Protein AF-A0A7R9K8R9-F1 (afdb_monomer)

Structure (mmCIF, N/CA/C/O backbone):
data_AF-A0A7R9K8R9-F1
#
_entry.id   AF-A0A7R9K8R9-F1
#
loop_
_atom_site.group_PDB
_atom_site.id
_atom_site.type_symbol
_atom_site.label_atom_id
_atom_site.label_alt_id
_atom_site.label_comp_id
_atom_site.label_asym_id
_atom_site.label_entity_id
_atom_site.label_seq_id
_atom_site.pdbx_PDB_ins_code
_atom_site.Cartn_x
_atom_site.Cartn_y
_atom_site.Cartn_z
_atom_site.occupancy
_atom_site.B_iso_or_equiv
_atom_site.auth_seq_id
_atom_site.auth_comp_id
_atom_site.auth_asym_id
_atom_site.auth_atom_id
_atom_site.pdbx_PDB_model_num
ATOM 1 N N . MET A 1 1 ? -79.906 61.091 -3.234 1.00 35.66 1 MET A N 1
ATOM 2 C CA . MET A 1 1 ? -79.784 60.181 -2.078 1.00 35.66 1 MET A CA 1
ATOM 3 C C . MET A 1 1 ? -78.322 60.244 -1.677 1.00 35.66 1 MET A C 1
ATOM 5 O O . MET A 1 1 ? -77.494 59.820 -2.463 1.00 35.66 1 MET A O 1
ATOM 9 N N . GLU A 1 2 ? -77.967 61.160 -0.776 1.00 33.75 2 GLU A N 1
ATOM 10 C CA . GLU A 1 2 ? -77.851 60.899 0.676 1.00 33.75 2 GLU A CA 1
ATOM 11 C C . GLU A 1 2 ? -76.786 59.821 0.991 1.00 33.75 2 GLU A C 1
ATOM 13 O O . GLU A 1 2 ? -76.813 58.762 0.381 1.00 33.75 2 GLU A O 1
ATOM 18 N N . ARG A 1 3 ? -75.854 60.000 1.936 1.00 34.09 3 ARG A N 1
ATOM 19 C CA . ARG A 1 3 ? -75.744 61.045 2.968 1.00 34.09 3 ARG A CA 1
ATOM 20 C C . ARG A 1 3 ? -74.285 61.248 3.411 1.00 34.09 3 ARG A C 1
ATOM 22 O O . ARG A 1 3 ? -73.463 60.343 3.319 1.00 34.09 3 ARG A O 1
ATOM 29 N N . GLU A 1 4 ? -74.029 62.456 3.896 1.00 33.34 4 GLU A N 1
ATOM 30 C CA . GLU A 1 4 ? -72.910 62.887 4.740 1.00 33.34 4 GLU A CA 1
ATOM 31 C C . GLU A 1 4 ? -72.811 62.094 6.063 1.00 33.34 4 GLU A C 1
ATOM 33 O O . GLU A 1 4 ? -73.828 61.593 6.542 1.00 33.34 4 GLU A O 1
ATOM 38 N N . ASP A 1 5 ? -71.615 61.996 6.662 1.00 38.06 5 ASP A N 1
ATOM 39 C CA . ASP A 1 5 ? -71.145 62.735 7.872 1.00 38.06 5 ASP A CA 1
ATOM 40 C C . ASP A 1 5 ? -69.749 62.130 8.238 1.00 38.06 5 ASP A C 1
ATOM 42 O O . ASP A 1 5 ? -69.625 60.913 8.311 1.00 38.06 5 ASP A O 1
ATOM 46 N N . TYR A 1 6 ? -68.586 62.802 8.262 1.00 31.19 6 TYR A N 1
ATOM 47 C CA . TYR A 1 6 ? -68.104 64.007 8.968 1.00 31.19 6 TYR A CA 1
ATOM 48 C C . TYR A 1 6 ? -67.489 63.723 10.363 1.00 31.19 6 TYR A C 1
ATOM 50 O O . TYR A 1 6 ? -67.730 62.690 10.976 1.00 31.19 6 TYR A O 1
ATOM 58 N N . LYS A 1 7 ? -66.734 64.719 10.863 1.00 33.22 7 LYS A N 1
ATOM 59 C CA . LYS A 1 7 ? -66.171 64.902 12.228 1.00 33.22 7 LYS A CA 1
ATOM 60 C C . LYS A 1 7 ? -64.785 64.313 12.544 1.00 33.22 7 LYS A C 1
ATOM 62 O O . LYS A 1 7 ? -64.608 63.154 12.894 1.00 33.22 7 LYS A O 1
ATOM 67 N N . GLY A 1 8 ? -63.814 65.230 12.575 1.00 27.72 8 GLY A N 1
ATOM 68 C CA . GLY A 1 8 ? -62.754 65.242 13.588 1.00 27.72 8 GLY A CA 1
ATOM 69 C C . GLY A 1 8 ? -63.045 66.289 14.682 1.00 27.72 8 GLY A C 1
ATOM 70 O O . GLY A 1 8 ? -64.191 66.696 14.853 1.00 27.72 8 GLY A O 1
ATOM 71 N N . LYS A 1 9 ? -61.971 66.796 15.313 1.00 29.83 9 LYS A N 1
ATOM 72 C CA . LYS A 1 9 ? -61.904 67.656 16.526 1.00 29.83 9 LYS A CA 1
ATOM 73 C C . LYS A 1 9 ? -62.187 66.895 17.838 1.00 29.83 9 LYS A C 1
ATOM 75 O O . LYS A 1 9 ? -63.148 66.149 17.904 1.00 29.83 9 LYS A O 1
ATOM 80 N N . VAL A 1 10 ? -61.300 66.883 18.845 1.00 30.55 10 VAL A N 1
ATOM 81 C CA . VAL A 1 10 ? -60.535 67.949 19.555 1.00 30.55 10 VAL A CA 1
ATOM 82 C C . VAL A 1 10 ? -61.349 68.569 20.698 1.00 30.55 10 VAL A C 1
ATOM 84 O O . VAL A 1 10 ? -62.529 68.844 20.535 1.00 30.55 10 VAL A O 1
ATOM 87 N N . GLU A 1 11 ? -60.630 68.845 21.795 1.00 32.91 11 GLU A N 1
ATOM 88 C CA . GLU A 1 11 ? -61.024 69.463 23.077 1.00 32.91 11 GLU A CA 1
ATOM 89 C C . GLU A 1 11 ? -61.460 68.497 24.193 1.00 32.91 11 GLU A C 1
ATOM 91 O O . GLU A 1 11 ? -61.976 67.426 23.909 1.00 32.91 11 GLU A O 1
ATOM 96 N N . ARG A 1 12 ? -61.343 68.801 25.497 1.00 28.83 12 ARG A N 1
ATOM 97 C CA . ARG A 1 12 ? -60.452 69.631 26.361 1.00 28.83 12 ARG A CA 1
ATOM 98 C C . ARG A 1 12 ? -61.183 69.711 27.718 1.00 28.83 12 ARG A C 1
ATOM 100 O O . ARG A 1 12 ? -62.312 70.176 27.757 1.00 28.83 12 ARG A O 1
ATOM 107 N N . GLY A 1 13 ? -60.527 69.356 28.820 1.00 32.81 13 GLY A N 1
ATOM 108 C CA . GLY A 1 13 ? -61.019 69.489 30.206 1.00 32.81 13 GLY A CA 1
ATOM 109 C C . GLY A 1 13 ? -59.927 68.931 31.125 1.00 32.81 13 GLY A C 1
ATOM 110 O O . GLY A 1 13 ? -59.525 67.799 30.893 1.00 32.81 13 GLY A O 1
ATOM 111 N N . LYS A 1 14 ? -59.241 69.644 32.032 1.00 29.62 14 LYS A N 1
ATOM 112 C CA . LYS A 1 14 ? -59.534 70.838 32.860 1.00 29.62 14 LYS A CA 1
ATOM 113 C C . LYS A 1 14 ? -60.650 70.611 33.896 1.00 29.62 14 LYS A C 1
ATOM 115 O O . LYS A 1 14 ? -61.747 70.222 33.523 1.00 29.62 14 LYS A O 1
ATOM 120 N N . GLY A 1 15 ? -60.311 70.892 35.159 1.00 30.91 15 GLY A N 1
ATOM 121 C CA . GLY A 1 15 ? -60.994 70.480 36.395 1.00 30.91 15 GLY A CA 1
ATOM 122 C C . GLY A 1 15 ? -59.949 69.792 37.290 1.00 30.91 15 GLY A C 1
ATOM 123 O O . GLY A 1 15 ? -59.607 68.647 37.028 1.00 30.91 15 GLY A O 1
ATOM 124 N N . GLU A 1 16 ? -59.110 70.522 38.031 1.00 33.66 16 GLU A N 1
ATOM 125 C CA . GLU A 1 16 ? -59.390 71.177 39.330 1.00 33.66 16 GLU A CA 1
ATOM 126 C C . GLU A 1 16 ? -59.513 70.177 40.486 1.00 33.66 16 GLU A C 1
ATOM 128 O O . GLU A 1 16 ? -60.408 69.348 40.481 1.00 33.66 16 GLU A O 1
ATOM 133 N N . GLU A 1 17 ? -58.575 70.249 41.438 1.00 39.84 17 GLU A N 1
ATOM 134 C CA . GLU A 1 17 ? -58.773 70.513 42.881 1.00 39.84 17 GLU A CA 1
ATOM 135 C C . GLU A 1 17 ? -57.382 70.372 43.578 1.00 39.84 17 GLU A C 1
ATOM 137 O O . GLU A 1 17 ? -56.590 69.512 43.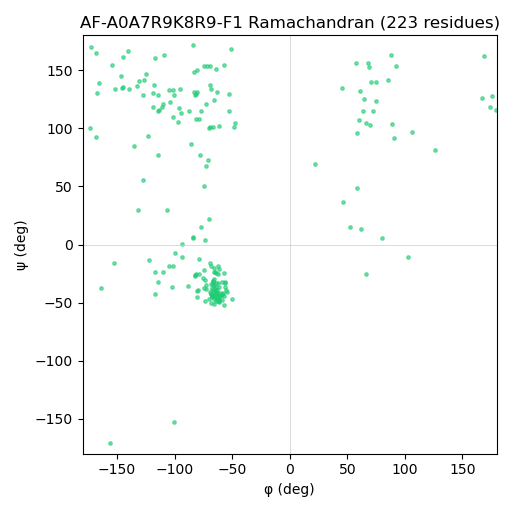205 1.00 39.84 17 GLU A O 1
ATOM 142 N N . THR A 1 18 ? -56.840 71.303 44.384 1.00 33.78 18 THR A N 1
ATOM 143 C CA . THR A 1 18 ? -57.187 71.688 45.778 1.00 33.78 18 THR A CA 1
ATOM 144 C C . THR A 1 18 ? -57.407 70.492 46.723 1.00 33.78 18 THR A C 1
ATOM 146 O O . THR A 1 18 ? -58.114 69.570 46.377 1.00 33.78 18 THR A O 1
ATOM 149 N N . ARG A 1 19 ? -56.891 70.415 47.960 1.00 32.06 19 ARG A N 1
ATOM 150 C CA . ARG A 1 19 ? -56.031 71.278 48.806 1.00 32.06 19 ARG A CA 1
ATOM 151 C C . ARG A 1 19 ? -55.667 70.463 50.072 1.00 32.06 19 ARG A C 1
ATOM 153 O O . ARG A 1 19 ? -56.389 69.526 50.381 1.00 32.06 19 ARG A O 1
ATOM 160 N N . CYS A 1 20 ? -54.729 70.959 50.892 1.00 26.20 20 CYS A N 1
ATOM 161 C CA . CYS A 1 20 ? -54.618 70.671 52.345 1.00 26.20 20 CYS A CA 1
ATOM 162 C C . CYS A 1 20 ? -54.226 69.234 52.786 1.00 26.20 20 CYS A C 1
ATOM 164 O O . CYS A 1 20 ? -54.477 68.273 52.082 1.00 26.20 20 CYS A O 1
ATOM 166 N N . MET A 1 21 ? -53.658 68.988 53.979 1.00 30.69 21 MET A N 1
ATOM 167 C CA . MET A 1 21 ? -52.957 69.824 54.985 1.00 30.69 21 MET A CA 1
ATOM 168 C C . MET A 1 21 ? -52.265 68.888 55.998 1.00 30.69 21 MET A C 1
ATOM 170 O O . MET A 1 21 ? -52.948 68.060 56.590 1.00 30.69 21 MET A O 1
ATOM 174 N N . ALA A 1 22 ? -50.979 69.099 56.288 1.00 37.34 22 ALA A N 1
ATOM 175 C CA . ALA A 1 22 ? -50.310 68.752 57.556 1.00 37.34 22 ALA A CA 1
ATOM 176 C C . ALA A 1 22 ? -48.924 69.439 57.534 1.00 37.34 22 ALA A C 1
ATOM 178 O O . ALA A 1 22 ? -48.055 69.000 56.795 1.00 37.34 22 ALA A O 1
ATOM 179 N N . ARG A 1 23 ? -48.695 70.653 58.056 1.00 33.16 23 ARG A N 1
ATOM 180 C CA . ARG A 1 23 ? -48.958 71.271 59.376 1.00 33.16 23 ARG A CA 1
ATOM 181 C C . ARG A 1 23 ? -47.779 71.096 60.359 1.00 33.16 23 ARG A C 1
ATOM 183 O O . ARG A 1 23 ? -47.810 70.192 61.176 1.00 33.16 23 ARG A O 1
ATOM 190 N N . LEU A 1 24 ? -46.908 72.115 60.326 1.00 33.56 24 LEU A N 1
ATOM 191 C CA . LEU A 1 24 ? -46.201 72.777 61.445 1.00 33.56 24 LEU A CA 1
ATOM 192 C C . LEU A 1 24 ? -45.107 72.035 62.241 1.00 33.56 24 LEU A C 1
ATOM 194 O O . LEU A 1 24 ? -45.175 70.832 62.443 1.00 33.56 24 LEU A O 1
ATOM 198 N N . ALA A 1 25 ? -44.206 72.875 62.784 1.00 33.06 25 ALA A N 1
ATOM 199 C CA . ALA A 1 25 ? -43.150 72.616 63.776 1.00 33.06 25 ALA A CA 1
ATOM 200 C C . ALA A 1 25 ? -41.945 71.771 63.287 1.00 33.06 25 ALA A C 1
ATOM 202 O O . ALA A 1 25 ? -42.119 70.817 62.541 1.00 33.06 25 ALA A O 1
ATOM 203 N N . GLU A 1 26 ? -40.689 72.070 63.645 1.00 36.75 26 GLU A N 1
ATOM 204 C CA . GLU A 1 26 ? -40.115 73.175 64.448 1.00 36.75 26 GLU A CA 1
ATOM 205 C C . GLU A 1 26 ? -38.586 73.209 64.238 1.00 36.75 26 GLU A C 1
ATOM 207 O O . GLU A 1 26 ? -37.989 72.142 64.311 1.00 36.75 26 GLU A O 1
ATOM 212 N N . THR A 1 27 ? -37.958 74.397 64.107 1.00 34.72 27 THR A N 1
ATOM 213 C CA . THR A 1 27 ? -36.488 74.657 64.272 1.00 34.72 27 THR A CA 1
ATOM 214 C C . THR A 1 27 ? -35.517 73.856 63.358 1.00 34.72 27 THR A C 1
ATOM 216 O O . THR A 1 27 ? -35.846 72.784 62.879 1.00 34.72 27 THR A O 1
ATOM 219 N N . SER A 1 28 ? -34.281 74.228 63.014 1.00 32.81 28 SER A N 1
ATOM 220 C CA . SER A 1 28 ? -33.453 75.455 62.987 1.00 32.81 28 SER A CA 1
ATOM 221 C C . SER A 1 28 ? -32.185 75.078 62.155 1.00 32.81 28 SER A C 1
ATOM 223 O O . SER A 1 28 ? -31.955 73.891 61.932 1.00 32.81 28 SER A O 1
ATOM 225 N N . ASP A 1 29 ? -31.304 75.938 61.639 1.00 34.56 29 ASP A N 1
ATOM 226 C CA . ASP A 1 29 ? -31.179 77.403 61.637 1.00 34.56 29 ASP A CA 1
ATOM 227 C C . ASP A 1 29 ? -30.321 77.856 60.418 1.00 34.56 29 ASP A C 1
ATOM 229 O O . ASP A 1 29 ? -29.936 77.026 59.594 1.00 34.56 29 ASP A O 1
ATOM 233 N N . THR A 1 30 ? -29.943 79.139 60.367 1.00 36.66 30 THR A N 1
ATOM 234 C CA . THR A 1 30 ? -28.816 79.742 59.610 1.00 36.66 30 THR A CA 1
ATOM 235 C C . THR A 1 30 ? -28.801 79.711 58.063 1.00 36.66 30 THR A C 1
ATOM 237 O O . THR A 1 30 ? -28.556 78.698 57.414 1.00 36.66 30 THR A O 1
ATOM 240 N N . ASP A 1 31 ? -28.891 80.936 57.525 1.00 39.06 31 ASP A N 1
ATOM 241 C CA . ASP A 1 31 ? -27.949 81.544 56.561 1.00 39.06 31 ASP A CA 1
ATOM 242 C C . ASP A 1 31 ? -28.276 81.728 55.055 1.00 39.06 31 ASP A C 1
ATOM 244 O O . ASP A 1 31 ? -27.999 80.907 54.185 1.00 39.06 31 ASP A O 1
ATOM 248 N N . LEU A 1 32 ? -28.730 82.966 54.796 1.00 38.19 32 LEU A N 1
ATOM 249 C CA . LEU A 1 32 ? -28.221 83.958 53.826 1.00 38.19 32 LEU A CA 1
ATOM 250 C C . LEU A 1 32 ? -28.363 83.768 52.291 1.00 38.19 32 LEU A C 1
ATOM 252 O O . LEU A 1 32 ? -27.531 83.189 51.604 1.00 38.19 32 LEU A O 1
ATOM 256 N N . GLU A 1 33 ? -29.343 84.524 51.776 1.00 38.81 33 GLU A N 1
ATOM 257 C CA . GLU A 1 33 ? -29.171 85.697 50.885 1.00 38.81 33 GLU A CA 1
ATOM 258 C C . GLU A 1 33 ? -28.795 85.625 49.378 1.00 38.81 33 GLU A C 1
ATOM 260 O O . GLU A 1 33 ? -27.881 84.953 48.919 1.00 38.81 33 GLU A O 1
ATOM 265 N N . CYS A 1 34 ? -29.486 86.524 48.650 1.00 31.95 34 CYS A N 1
ATOM 266 C CA . CYS A 1 34 ? -29.043 87.353 47.513 1.00 31.95 34 CYS A CA 1
ATOM 267 C C . CYS A 1 34 ? -28.478 86.661 46.248 1.00 31.95 34 CYS A C 1
ATOM 269 O O . CYS A 1 34 ? -27.308 86.321 46.141 1.00 31.95 34 CYS A O 1
ATOM 271 N N . ILE A 1 35 ? -29.304 86.432 45.217 1.00 41.78 35 ILE A N 1
ATOM 272 C CA . ILE A 1 35 ? -29.653 87.404 44.144 1.00 41.78 35 ILE A CA 1
ATOM 273 C C . ILE A 1 35 ? -28.443 87.895 43.321 1.00 41.78 35 ILE A C 1
ATOM 275 O O . ILE A 1 35 ? -27.766 88.824 43.737 1.00 41.78 35 ILE A O 1
ATOM 279 N N . VAL A 1 36 ? -28.327 87.423 42.066 1.00 35.50 36 VAL A N 1
ATOM 280 C CA . VAL A 1 36 ? -27.981 88.251 40.883 1.00 35.50 36 VAL A CA 1
ATOM 281 C C . VAL A 1 36 ? -28.717 87.707 39.643 1.00 35.50 36 VAL A C 1
ATOM 283 O O . VAL A 1 36 ? -28.743 86.504 39.393 1.00 35.50 36 VAL A O 1
ATOM 286 N N . MET A 1 37 ? -29.323 88.598 38.852 1.00 37.66 37 MET A N 1
ATOM 287 C CA . MET A 1 37 ? -29.996 88.292 37.575 1.00 37.66 37 MET A CA 1
ATOM 288 C C . MET A 1 37 ? -28.986 88.221 36.414 1.00 37.66 37 MET A C 1
ATOM 290 O O . MET A 1 37 ? -28.044 89.009 36.392 1.00 37.66 37 MET A O 1
ATOM 294 N N . GLY A 1 38 ? -29.208 87.396 35.376 1.00 33.19 38 GLY A N 1
ATOM 295 C CA . GLY A 1 38 ? -28.310 87.440 34.209 1.00 33.19 38 GLY A CA 1
ATOM 296 C C . GLY A 1 38 ? -28.658 86.607 32.967 1.00 33.19 38 GLY A C 1
ATOM 297 O O . GLY A 1 38 ? -28.273 85.452 32.862 1.00 33.19 38 GLY A O 1
ATOM 298 N N . LEU A 1 39 ? -29.235 87.280 31.964 1.00 33.62 39 LEU A N 1
ATOM 299 C CA . LEU A 1 39 ? -29.002 87.076 30.519 1.00 33.62 39 LEU A CA 1
ATOM 300 C C . LEU A 1 39 ? -29.435 85.756 29.835 1.00 33.62 39 LEU A C 1
ATOM 302 O O . LEU A 1 39 ? -28.728 84.753 29.771 1.00 33.62 39 LEU A O 1
ATOM 306 N N . SER A 1 40 ? -30.542 85.859 29.092 1.00 47.25 40 SER A N 1
ATOM 307 C CA . SER A 1 40 ? -30.877 84.955 27.983 1.00 47.25 40 SER A CA 1
ATOM 308 C C . SER A 1 40 ? -29.847 85.055 26.843 1.00 47.25 40 SER A C 1
ATOM 310 O O . SER A 1 40 ? -29.632 86.144 26.306 1.00 47.25 40 SER A O 1
ATOM 312 N N . SER A 1 41 ? -29.346 83.917 26.349 1.00 39.06 41 SER A N 1
ATOM 313 C CA . SER A 1 41 ? -28.684 83.827 25.037 1.00 39.06 41 SER A CA 1
ATOM 314 C C . SER A 1 41 ? -29.193 82.635 24.216 1.00 39.06 41 SER A C 1
ATOM 316 O O . SER A 1 41 ? -29.412 81.532 24.720 1.00 39.06 41 SER A O 1
ATOM 318 N N . LYS A 1 42 ? -29.446 82.871 22.923 1.00 48.00 42 LYS A N 1
ATOM 319 C CA . LYS A 1 42 ? -30.216 81.974 22.045 1.00 48.00 42 LYS A CA 1
ATOM 320 C C . LYS A 1 42 ? -29.376 80.829 21.461 1.00 48.00 42 LYS A C 1
ATOM 322 O O . LYS A 1 42 ? -28.374 81.061 20.793 1.00 48.00 42 LYS A O 1
ATOM 327 N N . ARG A 1 43 ? -29.907 79.603 21.573 1.00 53.03 43 ARG A N 1
ATOM 328 C CA . ARG A 1 43 ? -29.793 78.462 20.626 1.00 53.03 43 ARG A CA 1
ATOM 329 C C . ARG A 1 43 ? -28.592 78.469 19.641 1.00 53.03 43 ARG A C 1
ATOM 331 O O . ARG A 1 43 ? -28.794 78.506 18.429 1.00 53.03 43 ARG A O 1
ATOM 338 N N . LYS A 1 44 ? -27.358 78.286 20.122 1.00 46.94 44 LYS A N 1
ATOM 339 C CA . LYS A 1 44 ? -26.203 77.870 19.292 1.00 46.94 44 LYS A CA 1
ATOM 340 C C . LYS A 1 44 ? -25.398 76.772 20.002 1.00 46.94 44 LYS A C 1
ATOM 342 O O . LYS A 1 44 ? -24.420 77.059 20.673 1.00 46.94 44 LYS A O 1
ATOM 347 N N . GLY A 1 45 ? -25.802 75.504 19.852 1.00 51.97 45 GLY A N 1
ATOM 348 C CA . GLY A 1 45 ? -25.082 74.387 20.499 1.00 51.97 45 GLY A CA 1
ATOM 349 C C . GLY A 1 45 ? -25.375 72.972 19.984 1.00 51.97 45 GLY A C 1
ATOM 350 O O . GLY A 1 45 ? -24.455 72.169 19.852 1.00 51.97 45 GLY A O 1
ATOM 351 N N . ARG A 1 46 ? -26.627 72.653 19.618 1.00 53.59 46 ARG A N 1
ATOM 352 C CA . ARG A 1 46 ? -27.046 71.252 19.387 1.00 53.59 46 ARG A CA 1
ATOM 353 C C . ARG A 1 46 ? -26.368 70.553 18.191 1.00 53.59 46 ARG A C 1
ATOM 355 O O . ARG A 1 46 ? -26.177 69.344 18.251 1.00 53.59 46 ARG A O 1
ATOM 362 N N . TRP A 1 47 ? -25.976 71.271 17.132 1.00 47.34 47 TRP A N 1
ATOM 363 C CA . TRP A 1 47 ? -25.303 70.658 15.968 1.00 47.34 47 TRP A CA 1
ATOM 364 C C . TRP A 1 47 ? -23.805 70.417 16.212 1.00 47.34 47 TRP A C 1
ATOM 366 O O . TRP A 1 47 ? -23.322 69.310 15.993 1.00 47.34 47 TRP A O 1
ATOM 376 N N . ARG A 1 48 ? -23.095 71.407 16.780 1.00 55.06 48 ARG A N 1
ATOM 377 C CA . ARG A 1 48 ? -21.683 71.277 17.195 1.00 55.06 48 ARG A CA 1
ATOM 378 C C . ARG A 1 48 ? -21.495 70.148 18.208 1.00 55.06 48 ARG A C 1
ATOM 380 O O . ARG A 1 48 ? -20.575 69.360 18.040 1.00 55.06 48 ARG A O 1
ATOM 387 N N . TYR A 1 49 ? -22.400 70.015 19.183 1.00 55.41 49 TYR A N 1
ATOM 388 C CA . TYR A 1 49 ? -22.355 68.913 20.147 1.00 55.41 49 TYR A CA 1
ATOM 389 C C . TYR A 1 49 ? -22.520 67.544 19.469 1.00 55.41 49 TYR A C 1
ATOM 391 O O . TYR A 1 49 ? -21.717 66.659 19.715 1.00 55.41 49 TYR A O 1
ATOM 399 N N . ARG A 1 50 ? -23.481 67.370 18.546 1.00 60.12 50 ARG A N 1
ATOM 400 C CA . ARG A 1 50 ? -23.654 66.094 17.816 1.00 60.12 50 ARG A CA 1
ATOM 401 C C . ARG A 1 50 ? -22.491 65.771 16.870 1.00 60.12 50 ARG A C 1
ATOM 403 O O . ARG A 1 50 ? -22.195 64.595 16.680 1.00 60.12 50 ARG A O 1
ATOM 410 N N . PHE A 1 51 ? -21.841 66.781 16.291 1.00 63.62 51 PHE A N 1
ATOM 411 C CA . PHE A 1 51 ? -20.636 66.601 15.477 1.00 63.62 51 PHE A CA 1
ATOM 412 C C . PHE A 1 51 ? -19.445 66.154 16.337 1.00 63.62 51 PHE A C 1
ATOM 414 O O . PHE A 1 51 ? -18.843 65.123 16.052 1.00 63.62 51 PHE A O 1
ATOM 421 N N . TRP A 1 52 ? -19.171 66.863 17.437 1.00 61.50 52 TRP A N 1
ATOM 422 C CA . TRP A 1 52 ? -18.109 66.506 18.385 1.00 61.50 52 TRP A CA 1
ATOM 423 C C . TRP A 1 52 ? -18.363 65.157 19.063 1.00 61.50 52 TRP A C 1
ATOM 425 O O . TRP A 1 52 ? -17.449 64.352 19.157 1.00 61.50 52 TRP A O 1
ATOM 435 N N . GLN A 1 53 ? -19.604 64.857 19.449 1.00 67.06 53 GLN A N 1
ATOM 436 C CA . GLN A 1 53 ? -19.997 63.564 20.011 1.00 67.06 53 GLN A CA 1
ATOM 437 C C . GLN A 1 53 ? -19.753 62.419 19.018 1.00 67.06 53 GLN A C 1
ATOM 439 O O . GLN A 1 53 ? -19.181 61.404 19.402 1.00 67.06 53 GLN A O 1
ATOM 444 N N . LYS A 1 54 ? -20.120 62.581 17.736 1.00 64.25 54 LYS A N 1
ATOM 445 C CA . LYS A 1 54 ? -19.792 61.591 16.697 1.00 64.25 54 LYS A CA 1
ATOM 446 C C . LYS A 1 54 ? -18.282 61.447 16.507 1.00 64.25 54 LYS A C 1
ATOM 448 O O . LYS A 1 54 ? -17.806 60.321 16.509 1.00 64.25 54 LYS A O 1
ATOM 453 N N . MET A 1 55 ? -17.543 62.555 16.410 1.00 67.00 55 MET A N 1
ATOM 454 C CA . MET A 1 55 ? -16.081 62.538 16.282 1.00 67.00 55 MET A CA 1
ATOM 455 C C . MET A 1 55 ? -15.386 61.843 17.457 1.00 67.00 55 MET A C 1
ATOM 457 O O . MET A 1 55 ? -14.483 61.045 17.233 1.00 67.00 55 MET A O 1
ATOM 461 N N . PHE A 1 56 ? -15.815 62.099 18.694 1.00 65.81 56 PHE A N 1
ATOM 462 C CA . PHE A 1 56 ? -15.245 61.490 19.898 1.00 65.81 56 PHE A CA 1
ATOM 463 C C . PHE A 1 56 ? -15.559 59.985 19.958 1.00 65.81 56 PHE A C 1
ATOM 465 O O . PHE A 1 56 ? -14.670 59.172 20.200 1.00 65.81 56 PHE A O 1
ATOM 472 N N . LEU A 1 57 ? -16.798 59.595 19.628 1.00 63.00 57 LEU A N 1
ATOM 473 C CA . LEU A 1 57 ? -17.192 58.187 19.501 1.00 63.00 57 LEU A CA 1
ATOM 474 C C . LEU A 1 57 ? -16.403 57.453 18.402 1.00 63.00 57 LEU A C 1
ATOM 476 O O . LEU A 1 57 ? -16.050 56.295 18.597 1.00 63.00 57 LEU A O 1
ATOM 480 N N . THR A 1 58 ? -16.074 58.100 17.279 1.00 67.69 58 THR A N 1
ATOM 481 C CA . THR A 1 58 ? -15.260 57.474 16.221 1.00 67.69 58 THR A CA 1
ATOM 482 C C . THR A 1 58 ? -13.761 57.475 16.516 1.00 67.69 58 THR A C 1
ATOM 484 O O . THR A 1 58 ? -13.107 56.484 16.228 1.00 67.69 58 THR A O 1
ATOM 487 N N . LEU A 1 59 ? -13.199 58.546 17.088 1.00 76.19 59 LEU A N 1
ATOM 488 C CA . LEU A 1 59 ? -11.753 58.642 17.339 1.00 76.19 59 LEU A CA 1
ATOM 489 C C . LEU A 1 59 ? -11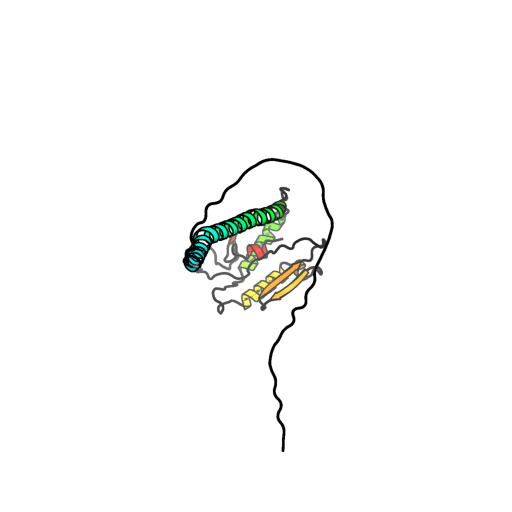.293 57.863 18.573 1.00 76.19 59 LEU A C 1
ATOM 491 O O . LEU A 1 59 ? -10.128 57.493 18.636 1.00 76.19 59 LEU A O 1
ATOM 495 N N . ILE A 1 60 ? -12.174 57.632 19.550 1.00 78.81 60 ILE A N 1
ATOM 496 C CA . ILE A 1 60 ? -11.830 56.948 20.809 1.00 78.81 60 ILE A CA 1
ATOM 497 C C . ILE A 1 60 ? -12.615 55.641 20.952 1.00 78.81 60 ILE A C 1
ATOM 499 O O . ILE A 1 60 ? -12.038 54.613 21.297 1.00 78.81 60 ILE A O 1
ATOM 503 N N . GLY A 1 61 ? -13.909 55.635 20.619 1.00 81.88 61 GLY A N 1
ATOM 504 C CA . GLY A 1 61 ? -14.739 54.429 20.706 1.00 81.88 61 GLY A CA 1
ATOM 505 C C . GLY A 1 61 ? -14.351 53.341 19.701 1.00 81.88 61 GLY A C 1
ATOM 506 O O . GLY A 1 61 ? -14.324 52.171 20.071 1.00 81.88 61 GLY A O 1
ATOM 507 N N . LEU A 1 62 ? -13.994 53.698 18.460 1.00 84.25 62 LEU A N 1
ATOM 508 C CA . LEU A 1 62 ? -13.563 52.716 17.455 1.00 84.25 62 LEU A CA 1
ATOM 509 C C . LEU A 1 62 ? -12.237 52.016 17.821 1.00 84.25 62 LEU A C 1
ATOM 511 O O . LEU A 1 62 ? -12.235 50.786 17.820 1.00 84.25 62 LEU A O 1
ATOM 515 N N . PRO A 1 63 ? -11.131 52.710 18.173 1.00 86.62 63 PRO A N 1
ATOM 516 C CA . PRO A 1 63 ? -9.905 52.019 18.576 1.00 86.62 63 PRO A CA 1
ATOM 517 C C . PRO A 1 63 ? -10.056 51.247 19.893 1.00 86.62 63 PRO A C 1
ATOM 519 O O . PRO A 1 63 ? -9.456 50.184 20.018 1.00 86.62 63 PRO A O 1
ATOM 522 N N . LEU A 1 64 ? -10.890 51.700 20.842 1.00 89.81 64 LEU A N 1
ATOM 523 C CA . LEU A 1 64 ? -11.216 50.907 22.038 1.00 89.81 64 LEU A CA 1
ATOM 524 C C . LEU A 1 64 ? -11.981 49.623 21.692 1.00 89.81 64 LEU A C 1
ATOM 526 O O . LEU A 1 64 ? -11.655 48.565 22.223 1.00 89.81 64 LEU A O 1
ATOM 530 N N . LEU A 1 65 ? -12.960 49.690 20.782 1.00 90.56 65 LEU A N 1
ATOM 531 C CA . LEU A 1 65 ? -13.693 48.515 20.305 1.00 90.56 65 LEU A CA 1
ATOM 532 C C . LEU A 1 65 ? -12.760 47.537 19.580 1.00 90.56 65 LEU A C 1
ATOM 534 O O . LEU A 1 65 ? -12.792 46.343 19.859 1.00 90.56 65 LEU A O 1
ATOM 538 N N . VAL A 1 66 ? -11.900 48.036 18.687 1.00 92.00 66 VAL A N 1
ATOM 539 C CA . VAL A 1 66 ? -10.901 47.219 17.979 1.00 92.00 66 VAL A CA 1
ATOM 540 C C . VAL A 1 66 ? -9.916 46.593 18.969 1.00 92.00 66 VAL A C 1
ATOM 542 O O . VAL A 1 66 ? -9.651 45.400 18.872 1.00 92.00 66 VAL A O 1
ATOM 545 N N . GLY A 1 67 ? -9.435 47.345 19.963 1.00 94.00 67 GLY A N 1
ATOM 546 C CA . GLY A 1 67 ? -8.582 46.825 21.034 1.00 94.00 67 GLY A CA 1
ATOM 547 C C . GLY A 1 67 ? -9.262 45.733 21.865 1.00 94.00 67 GLY A C 1
ATOM 548 O O . GLY A 1 67 ? -8.644 44.709 22.139 1.00 94.00 67 GLY A O 1
ATOM 549 N N . LEU A 1 68 ? -10.546 45.899 22.200 1.00 94.75 68 LEU A N 1
ATOM 550 C CA . LEU A 1 68 ? -11.347 44.875 22.883 1.00 94.75 68 LEU A CA 1
ATOM 551 C C . LEU A 1 68 ? -11.551 43.621 22.028 1.00 94.75 68 LEU A C 1
ATOM 553 O O . LEU A 1 68 ? -11.429 42.517 22.547 1.00 94.75 68 LEU A O 1
ATOM 557 N N . VAL A 1 69 ? -11.830 43.768 20.730 1.00 94.88 69 VAL A N 1
ATOM 558 C CA . VAL A 1 69 ? -11.996 42.631 19.810 1.00 94.88 69 VAL A CA 1
ATOM 559 C C . VAL A 1 69 ? -10.671 41.896 19.606 1.00 94.88 69 VAL A C 1
ATOM 561 O O . VAL A 1 69 ? -10.645 40.673 19.694 1.00 94.88 69 VAL A O 1
ATOM 564 N N . LEU A 1 70 ? -9.561 42.610 19.399 1.00 93.56 70 LEU A N 1
ATOM 565 C CA . LEU A 1 70 ? -8.230 42.005 19.280 1.00 93.56 70 LEU A CA 1
ATOM 566 C C . LEU A 1 70 ? -7.796 41.333 20.589 1.00 93.56 70 LEU A C 1
ATOM 568 O O . LEU A 1 70 ? -7.285 40.219 20.553 1.00 93.56 70 LEU A O 1
ATOM 572 N N . GLY A 1 71 ? -8.060 41.962 21.738 1.00 94.38 71 GLY A N 1
ATOM 573 C CA . GLY A 1 71 ? -7.827 41.380 23.059 1.00 94.38 71 GLY A CA 1
ATOM 574 C C . GLY A 1 71 ? -8.666 40.124 23.295 1.00 94.38 71 GLY A C 1
ATOM 575 O O . GLY A 1 71 ? -8.129 39.106 23.720 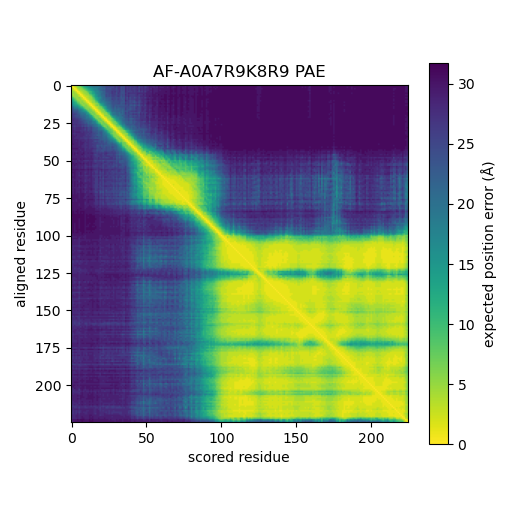1.00 94.38 71 GLY A O 1
ATOM 576 N N . PHE A 1 72 ? -9.955 40.146 22.942 1.00 93.88 72 PHE A N 1
ATOM 577 C CA . PHE A 1 72 ? -10.821 38.969 23.000 1.00 93.88 72 PHE A CA 1
ATOM 578 C C . PHE A 1 72 ? -10.327 37.855 22.073 1.00 93.88 72 PHE A C 1
ATOM 580 O O . PHE A 1 72 ? -10.237 36.717 22.511 1.00 93.88 72 PHE A O 1
ATOM 587 N N . VAL A 1 73 ? -9.946 38.159 20.828 1.00 92.12 73 VAL A N 1
ATOM 588 C CA . VAL A 1 73 ? -9.391 37.165 19.892 1.00 92.12 73 VAL A CA 1
ATOM 589 C C . VAL A 1 73 ? -8.069 36.594 20.409 1.00 92.12 73 VAL A C 1
ATOM 591 O O . VAL A 1 73 ? -7.861 35.388 20.301 1.00 92.12 73 VAL A O 1
ATOM 594 N N . ALA A 1 74 ? -7.200 37.412 21.008 1.00 90.06 74 ALA A N 1
ATOM 595 C CA . ALA A 1 74 ? -5.942 36.966 21.602 1.00 90.06 74 ALA A CA 1
ATOM 596 C C . ALA A 1 74 ? -6.163 36.079 22.839 1.00 90.06 74 ALA A C 1
ATOM 598 O O . ALA A 1 74 ? -5.549 35.021 22.938 1.00 90.06 74 ALA A O 1
ATOM 599 N N . ILE A 1 75 ? -7.075 36.457 23.743 1.00 90.69 75 ILE A N 1
ATOM 600 C CA . ILE A 1 75 ? -7.444 35.662 24.926 1.00 90.69 75 ILE A CA 1
ATOM 601 C C . ILE A 1 75 ? -8.150 34.369 24.505 1.00 90.69 75 ILE A C 1
ATOM 603 O O . ILE A 1 75 ? -7.814 33.302 25.006 1.00 90.69 75 ILE A O 1
ATOM 607 N N . PHE A 1 76 ? -9.081 34.433 23.552 1.00 89.06 76 PHE A N 1
ATOM 608 C CA . PHE A 1 76 ? -9.773 33.264 23.013 1.00 89.06 76 PHE A CA 1
ATOM 609 C C . PHE A 1 76 ? -8.781 32.305 22.353 1.00 89.06 76 PHE A C 1
ATOM 611 O O . PHE A 1 76 ? -8.803 31.120 22.659 1.00 89.06 76 PHE A O 1
ATOM 618 N N . ARG A 1 77 ? -7.857 32.808 21.518 1.00 85.06 77 ARG A N 1
ATOM 619 C CA . ARG A 1 77 ? -6.745 32.014 20.975 1.00 85.06 77 ARG A CA 1
ATOM 620 C C . ARG A 1 77 ? -5.910 31.398 22.093 1.00 85.06 77 ARG A C 1
ATOM 622 O O . ARG A 1 77 ? -5.724 30.192 22.072 1.00 85.06 77 ARG A O 1
ATOM 629 N N . ALA A 1 78 ? -5.449 32.182 23.065 1.00 84.69 78 ALA A N 1
ATOM 630 C CA . ALA A 1 78 ? -4.609 31.679 24.148 1.00 84.69 78 ALA A CA 1
ATOM 631 C C . ALA A 1 78 ? -5.306 30.573 24.958 1.00 84.69 78 ALA A C 1
ATOM 633 O O . ALA A 1 78 ? -4.722 29.514 25.163 1.00 84.69 78 ALA A O 1
ATOM 634 N N . VAL A 1 79 ? -6.562 30.775 25.364 1.00 82.50 79 VAL A N 1
ATOM 635 C CA . VAL A 1 79 ? -7.316 29.816 26.188 1.00 82.50 79 VAL A CA 1
ATOM 636 C C . VAL A 1 79 ? -7.754 28.587 25.384 1.00 82.50 79 VAL A C 1
ATOM 638 O O . VAL A 1 79 ? -7.521 27.469 25.833 1.00 82.50 79 VAL A O 1
ATOM 641 N N . PHE A 1 80 ? -8.346 28.748 24.194 1.00 78.81 80 PHE A N 1
ATOM 642 C CA . PHE A 1 80 ? -8.816 27.593 23.416 1.00 78.81 80 PHE A CA 1
ATOM 643 C C . PHE A 1 80 ? -7.676 26.789 22.790 1.00 78.81 80 PHE A C 1
ATOM 645 O O . PHE A 1 80 ? -7.768 25.567 22.776 1.00 78.81 80 PHE A O 1
ATOM 652 N N . VAL A 1 81 ? -6.603 27.421 22.295 1.00 69.31 81 VAL A N 1
ATOM 653 C CA . VAL A 1 81 ? -5.471 26.666 21.725 1.00 69.31 81 VAL A CA 1
ATOM 654 C C . VAL A 1 81 ? -4.774 25.861 22.823 1.00 69.31 81 VAL A C 1
ATOM 656 O O . VAL A 1 81 ? -4.619 24.656 22.669 1.00 69.31 81 VAL A O 1
ATOM 659 N N . THR A 1 82 ? -4.477 26.461 23.983 1.00 62.06 82 THR A N 1
ATOM 660 C CA . THR A 1 82 ? -3.806 25.725 25.073 1.00 62.06 82 THR A CA 1
ATOM 661 C C . THR A 1 82 ? -4.662 24.610 25.687 1.00 62.06 82 THR A C 1
ATOM 663 O O . THR A 1 82 ? -4.116 23.573 26.059 1.00 62.06 82 THR A O 1
ATOM 666 N N . GLN A 1 83 ? -5.993 24.761 25.758 1.00 60.75 83 GLN A N 1
ATOM 667 C CA . GLN A 1 83 ? -6.875 23.682 26.234 1.00 60.75 83 GLN A CA 1
ATOM 668 C C . GLN A 1 83 ? -7.082 22.554 25.210 1.00 60.75 83 GLN A C 1
ATOM 670 O O . GLN A 1 83 ? -7.271 21.402 25.611 1.00 60.75 83 GLN A O 1
ATOM 675 N N . LEU A 1 84 ? -7.007 22.850 23.907 1.00 58.75 84 LEU A N 1
ATOM 676 C CA . LEU A 1 84 ? -6.991 21.827 22.857 1.00 58.75 84 LEU A CA 1
ATOM 677 C C . LEU A 1 84 ? -5.665 21.050 22.860 1.00 58.75 84 LEU A C 1
ATOM 679 O O . LEU A 1 84 ? -5.694 19.819 22.868 1.00 58.75 84 LEU A O 1
ATOM 683 N N . ASP A 1 85 ? -4.525 21.744 22.939 1.00 56.31 85 ASP A N 1
ATOM 684 C CA . ASP A 1 85 ? -3.197 21.116 22.929 1.00 56.31 85 ASP A CA 1
ATOM 685 C C . ASP A 1 85 ? -2.977 20.215 24.153 1.00 56.31 85 ASP A C 1
ATOM 687 O O . ASP A 1 85 ? -2.603 19.051 24.006 1.00 56.31 85 ASP A O 1
ATOM 691 N N . GLY A 1 86 ? -3.277 20.703 25.365 1.00 53.09 86 GLY A N 1
ATOM 692 C CA . GLY A 1 86 ? -3.071 19.941 26.606 1.00 53.09 86 GLY A CA 1
ATOM 693 C C . GLY A 1 86 ? -3.903 18.654 26.700 1.00 53.09 86 GLY A C 1
ATOM 694 O O . GLY A 1 86 ? -3.502 17.704 27.369 1.00 53.09 86 GLY A O 1
ATOM 695 N N . SER A 1 87 ? -5.035 18.600 25.992 1.00 54.62 87 SER A N 1
ATOM 696 C CA . SER A 1 87 ? -5.906 17.419 25.932 1.00 54.62 87 SER A CA 1
ATOM 697 C C . SER A 1 87 ? -5.430 16.372 24.914 1.00 54.62 87 SER A C 1
ATOM 699 O O . SER A 1 87 ? -5.730 15.192 25.078 1.00 54.62 87 SER A O 1
ATOM 701 N N . MET A 1 88 ? -4.691 16.781 23.872 1.00 52.59 88 MET A N 1
ATOM 702 C CA . MET A 1 88 ? -4.086 15.866 22.892 1.00 52.59 88 MET A CA 1
ATOM 703 C C . MET A 1 88 ? -2.696 15.377 23.314 1.00 52.59 88 MET A C 1
ATOM 705 O O . MET A 1 88 ? -2.361 14.224 23.061 1.00 52.59 88 MET A O 1
ATOM 709 N N . LEU A 1 89 ? -1.895 16.217 23.975 1.00 48.88 89 LEU A N 1
ATOM 710 C CA . LEU A 1 89 ? -0.528 15.868 24.388 1.00 48.88 89 LEU A CA 1
ATOM 711 C C . LEU A 1 89 ? -0.471 14.716 25.403 1.00 48.88 89 LEU A C 1
ATOM 713 O O . LEU A 1 89 ? 0.501 13.972 25.415 1.00 48.88 89 LEU A O 1
ATOM 717 N N . HIS A 1 90 ? -1.539 14.494 26.173 1.00 50.53 90 HIS A N 1
ATOM 718 C CA . HIS A 1 90 ? -1.656 13.356 27.093 1.00 50.53 90 HIS A CA 1
ATOM 719 C C . HIS A 1 90 ? -1.907 11.991 26.414 1.00 50.53 90 HIS A C 1
ATOM 721 O O . HIS A 1 90 ? -2.113 10.999 27.111 1.00 50.53 90 HIS A O 1
ATOM 727 N N . ILE A 1 91 ? -1.918 11.922 25.075 1.00 54.78 91 ILE A N 1
ATOM 728 C CA . ILE A 1 91 ? -1.992 10.657 24.318 1.00 54.78 91 ILE A CA 1
ATOM 729 C C . ILE A 1 91 ? -0.612 9.986 24.214 1.00 54.78 91 ILE A C 1
ATOM 731 O O . ILE A 1 91 ? -0.546 8.765 24.087 1.00 54.78 91 ILE A O 1
ATOM 735 N N . ILE A 1 92 ? 0.477 10.759 24.305 1.00 54.31 92 ILE A N 1
ATOM 736 C CA . ILE A 1 92 ? 1.834 10.215 24.397 1.00 54.31 92 ILE A CA 1
ATOM 737 C C . ILE A 1 92 ? 2.108 9.921 25.874 1.00 54.31 92 ILE A C 1
ATOM 739 O O . ILE A 1 92 ? 2.589 10.763 26.626 1.00 54.31 92 ILE A O 1
ATOM 743 N N . ASP A 1 93 ? 1.709 8.724 26.292 1.00 57.50 93 ASP A N 1
ATOM 744 C CA . ASP A 1 93 ? 2.280 8.084 27.472 1.00 57.50 93 ASP A CA 1
ATOM 745 C C . ASP A 1 93 ? 3.690 7.620 27.084 1.00 57.50 93 ASP A C 1
ATOM 747 O O . ASP A 1 93 ? 3.828 6.821 26.157 1.00 57.50 93 ASP A O 1
ATOM 751 N N . ASP A 1 94 ? 4.727 8.102 27.777 1.00 57.59 94 ASP A N 1
ATOM 752 C CA . ASP A 1 94 ? 6.133 7.710 27.567 1.00 57.59 94 ASP A CA 1
ATOM 753 C C . ASP A 1 94 ? 6.420 6.260 28.038 1.00 57.59 94 ASP A C 1
ATOM 755 O O . ASP A 1 94 ? 7.562 5.883 28.315 1.00 57.59 94 ASP A O 1
ATOM 759 N N . GLN A 1 95 ? 5.382 5.419 28.129 1.00 56.78 95 GLN A N 1
ATOM 760 C CA . GLN A 1 95 ? 5.493 3.972 27.996 1.00 56.78 95 GLN A CA 1
ATOM 761 C C . GLN A 1 95 ? 6.328 3.667 26.749 1.00 56.78 95 GLN A C 1
ATOM 763 O O . GLN A 1 95 ? 5.837 3.764 25.625 1.00 56.78 95 GLN A O 1
ATOM 768 N N . GLU A 1 96 ? 7.584 3.276 26.968 1.00 54.72 96 GLU A N 1
ATOM 769 C CA . GLU A 1 96 ? 8.471 2.712 25.956 1.00 54.72 96 GLU A CA 1
ATOM 770 C C . GLU A 1 96 ? 7.706 1.614 25.210 1.00 54.72 96 GLU A C 1
ATOM 772 O O . GLU A 1 96 ? 7.487 0.515 25.730 1.00 54.72 96 GLU A O 1
ATOM 777 N N . THR A 1 97 ? 7.219 1.944 24.011 1.00 57.94 97 THR A N 1
ATOM 778 C CA . THR A 1 97 ? 6.454 1.011 23.197 1.00 57.94 97 THR A CA 1
ATOM 779 C C . THR A 1 97 ? 7.418 -0.081 22.789 1.00 57.94 97 THR A C 1
ATOM 781 O O . THR A 1 97 ? 8.228 0.127 21.886 1.00 57.94 97 THR A O 1
ATOM 784 N N . GLN A 1 98 ? 7.357 -1.225 23.476 1.00 56.34 98 GLN A N 1
ATOM 785 C CA . GLN A 1 98 ? 8.082 -2.413 23.051 1.00 56.34 98 GLN A CA 1
ATOM 786 C C . GLN A 1 98 ? 7.710 -2.661 21.599 1.00 56.34 98 GLN A C 1
ATOM 788 O O . GLN A 1 98 ? 6.541 -2.901 21.292 1.00 56.34 98 GLN A O 1
ATOM 793 N N . ASP A 1 99 ? 8.695 -2.538 20.716 1.00 58.03 99 ASP A N 1
ATOM 794 C CA . ASP A 1 99 ? 8.475 -2.708 19.294 1.00 58.03 99 ASP A CA 1
ATOM 795 C C . ASP A 1 99 ? 8.206 -4.198 19.059 1.00 58.03 99 ASP A C 1
ATOM 797 O O . ASP A 1 99 ? 9.108 -5.034 19.105 1.00 58.03 99 ASP A O 1
ATOM 801 N N . ILE A 1 100 ? 6.925 -4.558 18.922 1.00 64.94 100 ILE A N 1
ATOM 802 C CA . ILE A 1 100 ? 6.455 -5.956 18.894 1.00 64.94 100 ILE A CA 1
ATOM 803 C C . ILE A 1 100 ? 6.725 -6.611 17.524 1.00 64.94 100 ILE A C 1
ATOM 805 O O . ILE A 1 100 ? 6.149 -7.647 17.182 1.00 64.94 100 ILE A O 1
ATOM 809 N N . VAL A 1 101 ? 7.576 -5.989 16.705 1.00 73.44 101 VAL A N 1
ATOM 810 C CA . VAL A 1 101 ? 7.940 -6.443 15.369 1.00 73.44 101 VAL A CA 1
ATOM 811 C C . VAL A 1 101 ? 8.781 -7.708 15.489 1.00 73.44 101 VAL A C 1
ATOM 813 O O . VAL A 1 101 ? 9.978 -7.689 15.758 1.00 73.44 101 VAL A O 1
ATOM 816 N N . ASP A 1 102 ? 8.129 -8.845 15.256 1.00 80.31 102 ASP A N 1
ATOM 817 C CA . ASP A 1 102 ? 8.802 -10.130 15.112 1.00 80.31 102 ASP A CA 1
ATOM 818 C C . ASP A 1 102 ? 9.762 -10.096 13.910 1.00 80.31 102 ASP A C 1
ATOM 820 O O . ASP A 1 102 ? 9.349 -10.208 12.749 1.00 80.31 102 ASP A O 1
ATOM 824 N N . GLU A 1 103 ? 11.053 -9.941 14.201 1.00 83.12 103 GLU A N 1
ATOM 825 C CA . GLU A 1 103 ? 12.143 -9.922 13.223 1.00 83.12 103 GLU A CA 1
ATOM 826 C C . GLU A 1 103 ? 12.275 -11.229 12.431 1.00 83.12 103 GLU A C 1
ATOM 828 O O . GLU A 1 103 ? 12.805 -11.223 11.317 1.00 83.12 103 GLU A O 1
ATOM 833 N N . SER A 1 104 ? 11.747 -12.356 12.927 1.00 85.88 104 SER A N 1
ATOM 834 C CA . SER A 1 104 ? 11.759 -13.612 12.165 1.00 85.88 104 SER A CA 1
ATOM 835 C C . SER A 1 104 ? 10.886 -13.540 10.902 1.00 85.88 104 SER A C 1
ATOM 837 O O . SER A 1 104 ? 11.166 -14.227 9.918 1.00 85.88 104 SER A O 1
ATOM 839 N N . GLN A 1 105 ? 9.893 -12.641 10.884 1.00 87.06 105 GLN A N 1
ATOM 840 C CA . GLN A 1 105 ? 9.003 -12.381 9.747 1.00 87.06 105 GLN A CA 1
ATOM 841 C C . GLN A 1 105 ? 9.481 -11.231 8.838 1.00 87.06 105 GLN A C 1
ATOM 843 O O . GLN A 1 105 ? 8.827 -10.930 7.837 1.00 87.06 105 GLN A O 1
ATOM 848 N N . SER A 1 106 ? 10.624 -10.594 9.130 1.00 89.31 106 SER A N 1
ATOM 849 C CA . SER A 1 106 ? 11.201 -9.489 8.334 1.00 89.31 106 SER A CA 1
ATOM 850 C C . SER A 1 106 ? 11.293 -9.813 6.835 1.00 89.31 106 SER A C 1
ATOM 852 O O . SER A 1 106 ? 10.834 -9.039 5.993 1.00 89.31 106 SER A O 1
ATOM 854 N N . MET A 1 107 ? 11.804 -11.000 6.494 1.00 92.75 107 MET A N 1
ATOM 855 C CA . MET A 1 107 ? 11.906 -11.466 5.108 1.00 92.75 107 MET A CA 1
ATOM 856 C C . MET A 1 107 ? 10.544 -11.724 4.453 1.00 92.75 107 MET A C 1
ATOM 858 O O . MET A 1 107 ? 10.400 -11.437 3.268 1.00 92.75 107 MET A O 1
ATOM 862 N N . GLU A 1 108 ? 9.535 -12.201 5.189 1.00 92.81 108 GLU A N 1
ATOM 863 C CA . GLU A 1 108 ? 8.188 -12.379 4.630 1.00 92.81 108 GLU A CA 1
ATOM 864 C C . GLU A 1 108 ? 7.560 -11.017 4.301 1.00 92.81 108 GLU A C 1
ATOM 866 O O . GLU A 1 108 ? 7.053 -10.822 3.195 1.00 92.81 108 GLU A O 1
ATOM 871 N N . ARG A 1 109 ? 7.666 -10.037 5.214 1.00 92.88 109 ARG A N 1
ATOM 872 C CA . ARG A 1 109 ? 7.236 -8.648 4.965 1.00 92.88 109 ARG A CA 1
ATOM 873 C C . ARG A 1 109 ? 7.955 -8.060 3.743 1.00 92.88 109 ARG A C 1
ATOM 875 O O . ARG A 1 109 ? 7.310 -7.462 2.880 1.00 92.88 109 ARG A O 1
ATOM 882 N N . ALA A 1 110 ? 9.267 -8.280 3.624 1.00 95.06 110 ALA A N 1
ATOM 883 C CA . ALA A 1 110 ? 10.071 -7.824 2.489 1.00 95.06 110 ALA A CA 1
ATOM 884 C C . ALA A 1 110 ? 9.661 -8.485 1.159 1.00 95.06 110 ALA A C 1
ATOM 886 O O . ALA A 1 110 ? 9.553 -7.795 0.146 1.00 95.06 110 ALA A O 1
ATOM 887 N N . GLU A 1 111 ? 9.383 -9.792 1.143 1.00 95.75 111 GLU A N 1
ATOM 888 C CA . GLU A 1 111 ? 8.890 -10.516 -0.038 1.00 95.75 111 GLU A CA 1
ATOM 889 C C . GLU A 1 111 ? 7.469 -10.089 -0.436 1.00 95.75 111 GLU A C 1
ATOM 891 O O . GLU A 1 111 ? 7.175 -9.939 -1.627 1.00 95.75 111 GLU A O 1
ATOM 896 N N . ARG A 1 112 ? 6.605 -9.819 0.550 1.00 96.06 112 ARG A N 1
ATOM 897 C CA . ARG A 1 112 ? 5.245 -9.298 0.359 1.00 96.06 112 ARG A CA 1
ATOM 898 C C . ARG A 1 112 ? 5.270 -7.894 -0.258 1.00 96.06 112 ARG A C 1
ATOM 900 O O . ARG A 1 112 ? 4.585 -7.644 -1.249 1.00 96.06 112 ARG A O 1
ATOM 907 N N . LEU A 1 113 ? 6.119 -6.996 0.252 1.00 97.12 113 LEU A N 1
ATOM 908 C CA . LEU A 1 113 ? 6.363 -5.687 -0.362 1.00 97.12 113 LEU A CA 1
ATOM 909 C C . LEU A 1 113 ? 6.948 -5.844 -1.774 1.00 97.12 113 LEU A C 1
ATOM 911 O O . LEU A 1 113 ? 6.412 -5.286 -2.727 1.00 97.12 113 LEU A O 1
ATOM 915 N N . ALA A 1 114 ? 7.993 -6.656 -1.946 1.00 97.69 114 ALA A N 1
ATOM 916 C CA . ALA A 1 114 ? 8.625 -6.907 -3.241 1.00 97.69 114 ALA A CA 1
ATOM 917 C C . ALA A 1 114 ? 7.644 -7.435 -4.305 1.00 97.69 114 ALA A C 1
ATOM 919 O O . ALA A 1 114 ? 7.747 -7.069 -5.476 1.00 97.69 114 ALA A O 1
ATOM 920 N N . GLY A 1 115 ? 6.671 -8.270 -3.928 1.00 98.00 115 GLY A N 1
ATOM 921 C CA . GLY A 1 115 ? 5.587 -8.691 -4.817 1.00 98.00 115 GLY A CA 1
ATOM 922 C C . GLY A 1 115 ? 4.660 -7.538 -5.217 1.00 98.00 115 GLY A C 1
ATOM 923 O O . GLY A 1 115 ? 4.359 -7.382 -6.400 1.00 98.00 115 GLY A O 1
ATOM 924 N N . ALA A 1 116 ? 4.287 -6.679 -4.267 1.00 98.12 116 ALA A N 1
ATOM 925 C CA . ALA A 1 116 ? 3.504 -5.463 -4.504 1.00 98.12 116 ALA A CA 1
ATOM 926 C C . ALA A 1 116 ? 4.210 -4.440 -5.426 1.00 98.12 116 ALA A C 1
ATOM 928 O O . ALA A 1 116 ? 3.555 -3.763 -6.228 1.00 98.12 116 ALA A O 1
ATOM 929 N N . LEU A 1 117 ? 5.545 -4.350 -5.377 1.00 98.25 117 LEU A N 1
ATOM 930 C CA . LEU A 1 117 ? 6.335 -3.483 -6.268 1.00 98.25 117 LEU A CA 1
ATOM 931 C C . LEU A 1 117 ? 6.349 -3.948 -7.733 1.00 98.25 117 LEU A C 1
ATOM 933 O O . LEU A 1 117 ? 6.684 -3.157 -8.609 1.00 98.25 117 LEU A O 1
ATOM 937 N N . LYS A 1 118 ? 5.958 -5.195 -8.028 1.00 98.31 118 LYS A N 1
ATOM 938 C CA . LYS A 1 118 ? 5.873 -5.711 -9.410 1.00 98.31 118 LYS A CA 1
ATOM 939 C C . LYS A 1 118 ? 4.623 -5.254 -10.160 1.00 98.31 118 LYS A C 1
ATOM 941 O O . LYS A 1 118 ? 4.536 -5.425 -11.371 1.00 98.31 118 LYS A O 1
ATOM 946 N N . ILE A 1 119 ? 3.653 -4.682 -9.450 1.00 98.38 119 ILE A N 1
ATOM 947 C CA . ILE A 1 119 ? 2.380 -4.229 -10.009 1.00 98.38 119 ILE A CA 1
ATOM 948 C C . ILE A 1 119 ? 2.494 -2.725 -10.289 1.00 98.38 119 ILE A C 1
ATOM 950 O O . ILE A 1 119 ? 2.491 -1.917 -9.359 1.00 98.38 119 ILE A O 1
ATOM 954 N N . ALA A 1 120 ? 2.631 -2.345 -11.560 1.00 97.19 120 ALA A N 1
ATOM 955 C CA . ALA A 1 120 ? 2.871 -0.964 -11.984 1.00 97.19 120 ALA A CA 1
ATOM 956 C C . ALA A 1 120 ? 1.581 -0.116 -11.945 1.00 97.19 120 ALA A C 1
ATOM 958 O O . ALA A 1 120 ? 0.949 0.148 -12.963 1.00 97.19 120 ALA A O 1
ATOM 959 N N . THR A 1 121 ? 1.180 0.303 -10.746 1.00 96.94 121 THR A N 1
ATOM 960 C CA . THR A 1 121 ? 0.002 1.144 -10.463 1.00 96.94 121 THR A CA 1
ATOM 961 C C . THR A 1 121 ? 0.220 2.613 -10.860 1.00 96.94 121 THR A C 1
ATOM 963 O O . THR A 1 121 ? 0.046 3.515 -10.049 1.00 96.94 121 THR A O 1
ATOM 966 N N . ILE A 1 122 ? 0.681 2.864 -12.090 1.00 96.38 122 ILE A N 1
ATOM 967 C CA . ILE A 1 122 ? 1.106 4.200 -12.522 1.00 96.38 122 ILE A CA 1
ATOM 968 C C . ILE A 1 122 ? -0.093 5.157 -12.620 1.00 96.38 122 ILE A C 1
ATOM 970 O O . ILE A 1 122 ? -1.131 4.817 -13.189 1.00 96.38 122 ILE A O 1
ATOM 974 N N . SER A 1 123 ? 0.084 6.355 -12.067 1.00 93.25 123 SER A N 1
ATOM 975 C CA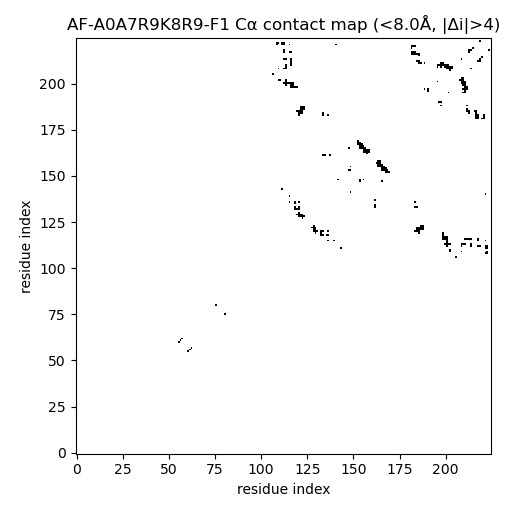 . SER A 1 123 ? -0.887 7.452 -12.032 1.00 93.25 123 SER A CA 1
ATOM 976 C C . SER A 1 123 ? -0.135 8.781 -12.144 1.00 93.25 123 SER A C 1
ATOM 978 O O . SER A 1 123 ? 0.921 8.944 -11.526 1.00 93.25 123 SER A O 1
ATOM 980 N N . TYR A 1 124 ? -0.626 9.713 -12.965 1.00 88.81 124 TYR A N 1
ATOM 981 C CA . TYR A 1 124 ? -0.054 11.070 -13.058 1.00 88.81 124 TYR A CA 1
ATOM 982 C C . TYR A 1 124 ? -1.028 12.173 -13.498 1.00 88.81 124 TYR A C 1
ATOM 984 O O . TYR A 1 124 ? -0.733 13.338 -13.260 1.00 88.81 124 TYR A O 1
ATOM 992 N N . ASP A 1 125 ? -2.186 11.825 -14.066 1.00 84.56 125 ASP A N 1
ATOM 993 C CA . ASP A 1 125 ? -3.299 12.740 -14.358 1.00 84.56 125 ASP A CA 1
ATOM 994 C C . ASP A 1 125 ? -4.633 12.041 -14.043 1.00 84.56 125 ASP A C 1
ATOM 996 O O . ASP A 1 125 ? -4.686 10.815 -13.917 1.00 84.56 125 ASP A O 1
ATOM 1000 N N . THR A 1 126 ? -5.737 12.794 -13.981 1.00 77.81 126 THR A N 1
ATOM 1001 C CA . THR A 1 126 ? -7.093 12.246 -13.760 1.00 77.81 126 THR A CA 1
ATOM 1002 C C . THR A 1 126 ? -7.509 11.182 -14.774 1.00 77.81 126 THR A C 1
ATOM 1004 O O . THR A 1 126 ? -8.227 10.255 -14.411 1.00 77.81 126 THR A O 1
ATOM 1007 N N . ASP A 1 127 ? -7.047 11.299 -16.020 1.00 79.44 127 ASP A N 1
ATOM 1008 C CA . ASP A 1 127 ? -7.398 10.392 -17.119 1.00 79.44 127 ASP A CA 1
ATOM 1009 C C . ASP A 1 127 ? -6.317 9.325 -17.389 1.00 79.44 127 ASP A C 1
ATOM 1011 O O . ASP A 1 127 ? -6.543 8.386 -18.153 1.00 79.44 127 ASP A O 1
ATOM 1015 N N . HIS A 1 128 ? -5.152 9.428 -16.735 1.00 80.56 128 HIS A N 1
ATOM 1016 C CA . HIS A 1 128 ? -4.004 8.536 -16.922 1.00 80.56 128 HIS A CA 1
ATOM 1017 C C . HIS A 1 128 ? -3.731 7.727 -15.651 1.00 80.56 128 HIS A C 1
ATOM 1019 O O . HIS A 1 128 ? -2.808 8.016 -14.887 1.00 80.56 128 HIS A O 1
ATOM 1025 N N . GLN A 1 129 ? -4.557 6.696 -15.449 1.00 85.44 129 GLN A N 1
ATOM 1026 C CA . GLN A 1 129 ? -4.464 5.746 -14.339 1.00 85.44 129 GLN A CA 1
ATOM 1027 C C . GLN A 1 129 ? -4.443 4.303 -14.857 1.00 85.44 129 GLN A C 1
ATOM 1029 O O . GLN A 1 129 ? -5.330 3.885 -15.605 1.00 85.44 129 GLN A O 1
ATOM 1034 N N . GLU A 1 130 ? -3.465 3.514 -14.410 1.00 89.94 130 GLU A N 1
ATOM 1035 C CA . GLU A 1 130 ? -3.344 2.076 -14.686 1.00 89.94 130 GLU A CA 1
ATOM 1036 C C . GLU A 1 130 ? -4.388 1.259 -13.892 1.00 89.94 130 GLU A C 1
ATOM 1038 O O . GLU A 1 130 ? -4.072 0.496 -12.975 1.00 89.94 130 GLU A O 1
ATOM 1043 N N . ASN A 1 131 ? -5.666 1.439 -14.240 1.00 92.31 131 ASN A N 1
ATOM 1044 C CA . ASN A 1 131 ? -6.828 0.891 -13.530 1.00 92.31 131 ASN A CA 1
ATOM 1045 C C . ASN A 1 131 ? -6.771 -0.635 -13.338 1.00 92.31 131 ASN A C 1
ATOM 1047 O O . ASN A 1 131 ? -7.084 -1.137 -12.258 1.00 92.31 131 ASN A O 1
ATOM 1051 N N . GLU A 1 132 ? -6.328 -1.389 -14.348 1.00 95.44 132 GLU A N 1
ATOM 1052 C CA . GLU A 1 132 ? -6.191 -2.849 -14.239 1.00 95.44 132 GLU A CA 1
ATOM 1053 C C . GLU A 1 132 ? -5.078 -3.262 -13.267 1.00 95.44 132 GLU A C 1
ATOM 1055 O O . GLU A 1 132 ? -5.229 -4.241 -12.530 1.00 95.44 132 GLU A O 1
ATOM 1060 N N . ASN A 1 133 ? -3.994 -2.482 -13.188 1.00 97.12 133 ASN A N 1
ATOM 1061 C CA . ASN A 1 133 ? -2.932 -2.702 -12.209 1.00 97.12 133 ASN A CA 1
ATOM 1062 C C . ASN A 1 133 ? -3.390 -2.308 -10.798 1.00 97.12 133 ASN A C 1
ATOM 1064 O O . ASN A 1 133 ? -3.048 -3.009 -9.849 1.00 97.12 133 ASN A O 1
ATOM 1068 N N . LEU A 1 134 ? -4.218 -1.268 -10.635 1.00 95.81 134 LEU A N 1
ATOM 1069 C CA . LEU A 1 134 ? -4.858 -0.952 -9.348 1.00 95.81 134 LEU A CA 1
ATOM 1070 C C . LEU A 1 134 ? -5.776 -2.094 -8.886 1.00 95.81 134 LEU A C 1
ATOM 1072 O O . LEU A 1 134 ? -5.674 -2.546 -7.745 1.00 95.81 134 LEU A O 1
ATOM 1076 N N . LEU A 1 135 ? -6.604 -2.648 -9.777 1.00 96.81 135 LEU A N 1
ATOM 1077 C CA . LEU A 1 135 ? -7.427 -3.824 -9.469 1.00 96.81 135 LEU A CA 1
ATOM 1078 C C . LEU A 1 135 ? -6.574 -5.071 -9.177 1.00 96.81 135 LEU A C 1
ATOM 1080 O O . LEU A 1 135 ? -6.919 -5.860 -8.295 1.00 96.81 135 LEU A O 1
ATOM 1084 N N . ALA A 1 136 ? -5.445 -5.258 -9.868 1.00 97.88 136 ALA A N 1
ATOM 1085 C CA . ALA A 1 136 ? -4.486 -6.318 -9.559 1.00 97.88 136 ALA A CA 1
ATOM 1086 C C . ALA A 1 136 ? -3.838 -6.130 -8.179 1.00 97.88 136 ALA A C 1
ATOM 1088 O O . ALA A 1 136 ? -3.676 -7.109 -7.450 1.00 97.88 136 ALA A O 1
ATOM 1089 N N . PHE A 1 137 ? -3.535 -4.888 -7.795 1.00 97.44 137 PHE A N 1
ATOM 1090 C CA . PHE A 1 137 ? -3.009 -4.550 -6.476 1.00 97.44 137 PHE A CA 1
ATOM 1091 C C . PHE A 1 137 ? -4.028 -4.844 -5.372 1.00 97.44 137 PHE A C 1
ATOM 1093 O O . PHE A 1 137 ? -3.690 -5.492 -4.388 1.00 97.44 137 PHE A O 1
ATOM 1100 N N . ILE A 1 138 ? -5.299 -4.481 -5.566 1.00 96.31 138 ILE A N 1
ATOM 1101 C CA . ILE A 1 138 ? -6.384 -4.791 -4.619 1.00 96.31 138 ILE A CA 1
ATOM 1102 C C . ILE A 1 138 ? -6.534 -6.308 -4.422 1.00 96.31 138 ILE A C 1
ATOM 1104 O O . ILE A 1 138 ? -6.619 -6.768 -3.286 1.00 96.31 138 ILE A O 1
ATOM 1108 N N . ARG A 1 139 ? -6.478 -7.108 -5.498 1.00 96.81 139 ARG A N 1
ATOM 1109 C CA . ARG A 1 139 ? -6.474 -8.584 -5.397 1.00 96.81 139 ARG A CA 1
ATOM 1110 C C . ARG A 1 139 ? -5.233 -9.125 -4.675 1.00 96.81 139 ARG A C 1
ATOM 1112 O O . ARG A 1 139 ? -5.311 -10.142 -3.987 1.00 96.81 139 ARG A O 1
ATOM 1119 N N . TYR A 1 140 ? -4.085 -8.464 -4.826 1.00 97.38 140 TYR A N 1
ATOM 1120 C CA . TYR A 1 140 ? -2.855 -8.818 -4.116 1.00 97.38 140 TYR A CA 1
ATOM 1121 C C . TYR A 1 140 ? -2.963 -8.524 -2.609 1.00 97.38 140 TYR A C 1
ATOM 1123 O O . TYR A 1 140 ? -2.584 -9.375 -1.805 1.00 97.38 140 TYR A O 1
ATOM 1131 N N . LEU A 1 141 ? -3.569 -7.393 -2.224 1.00 95.12 141 LEU A N 1
ATOM 1132 C CA . LEU A 1 141 ? -3.893 -7.058 -0.830 1.00 95.12 141 LEU A CA 1
ATOM 1133 C C . LEU A 1 141 ? -4.855 -8.073 -0.202 1.00 95.12 141 LEU A C 1
ATOM 1135 O O . LEU A 1 141 ? -4.569 -8.601 0.872 1.00 95.12 141 LEU A O 1
ATOM 1139 N N . GLU A 1 142 ? -5.944 -8.408 -0.902 1.00 94.12 142 GLU A N 1
ATOM 1140 C CA . GLU A 1 142 ? -6.930 -9.404 -0.453 1.00 94.12 142 GLU A CA 1
ATOM 1141 C C . GLU A 1 142 ? -6.290 -10.763 -0.146 1.00 94.12 142 GLU A C 1
ATOM 1143 O O . GLU A 1 142 ? -6.634 -11.408 0.846 1.00 94.12 142 GLU A O 1
ATOM 1148 N N . LYS A 1 143 ? -5.320 -11.178 -0.970 1.00 95.12 143 LYS A N 1
ATOM 1149 C CA . LYS A 1 143 ? -4.550 -12.409 -0.765 1.00 95.12 143 LYS A CA 1
ATOM 1150 C C . LYS A 1 143 ? -3.510 -12.284 0.355 1.00 95.12 143 LYS A C 1
ATOM 1152 O O . LYS A 1 143 ? -3.279 -13.261 1.062 1.00 95.12 143 LYS A O 1
ATOM 1157 N N . GLY A 1 144 ? -2.862 -11.126 0.488 1.00 93.88 144 GLY A N 1
ATOM 1158 C CA . GLY A 1 144 ? -1.804 -10.881 1.473 1.00 93.88 144 GLY A CA 1
ATOM 1159 C C . GLY A 1 144 ? -2.311 -10.739 2.910 1.00 93.88 144 GLY A C 1
ATOM 1160 O O . GLY A 1 144 ? -1.612 -11.136 3.837 1.00 93.88 144 GLY A O 1
ATOM 1161 N N . PHE A 1 145 ? -3.531 -10.226 3.100 1.00 94.25 145 PHE A N 1
ATOM 1162 C CA . PHE A 1 145 ? -4.074 -9.885 4.421 1.00 94.25 145 PHE A CA 1
ATOM 1163 C C . PHE A 1 145 ? -5.455 -10.510 4.690 1.00 94.25 145 PHE A C 1
ATOM 1165 O O . PHE A 1 145 ? -6.396 -9.801 5.051 1.00 94.25 145 PHE A O 1
ATOM 1172 N N . PRO A 1 146 ? -5.631 -11.842 4.585 1.00 93.75 146 PRO A N 1
ATOM 1173 C CA . PRO A 1 146 ? -6.951 -12.479 4.654 1.00 93.75 146 PRO A CA 1
ATOM 1174 C C . PRO A 1 146 ? -7.730 -12.168 5.945 1.00 93.75 146 PRO A C 1
ATOM 1176 O O . PRO A 1 146 ? -8.960 -12.208 5.946 1.00 93.75 146 PRO A O 1
ATOM 1179 N N . LEU A 1 147 ? -7.051 -11.815 7.043 1.00 93.62 147 LEU A N 1
ATOM 1180 C CA . LEU A 1 147 ? -7.690 -11.423 8.301 1.00 93.62 147 LEU A CA 1
ATOM 1181 C C . LEU A 1 147 ? -8.433 -10.078 8.213 1.00 93.62 147 LEU A C 1
ATOM 1183 O O . LEU A 1 147 ? -9.567 -10.008 8.687 1.00 93.62 147 LEU A O 1
ATOM 1187 N N . ILE A 1 148 ? -7.874 -9.041 7.570 1.00 92.44 148 ILE A N 1
ATOM 1188 C CA . ILE A 1 148 ? -8.568 -7.739 7.439 1.00 92.44 148 ILE A CA 1
ATOM 1189 C C . ILE A 1 148 ? -9.842 -7.867 6.580 1.00 92.44 148 ILE A C 1
ATOM 1191 O O . ILE A 1 148 ? -10.790 -7.103 6.737 1.00 92.44 148 ILE A O 1
ATOM 1195 N N . HIS A 1 149 ? -9.890 -8.886 5.716 1.00 90.62 149 HIS A N 1
ATOM 1196 C CA . HIS A 1 149 ? -11.003 -9.171 4.811 1.00 90.62 149 HIS A CA 1
ATOM 1197 C C . HIS A 1 149 ? -12.044 -10.173 5.347 1.00 90.62 149 HIS A C 1
ATOM 1199 O O . HIS A 1 149 ? -13.099 -10.311 4.730 1.00 90.62 149 HIS A O 1
ATOM 1205 N N . SER A 1 150 ? -11.782 -10.877 6.458 1.00 92.94 150 SER A N 1
ATOM 1206 C CA . SER A 1 150 ? -12.641 -11.977 6.951 1.00 92.94 150 SER A CA 1
ATOM 1207 C C . SER A 1 150 ? -13.185 -11.810 8.375 1.00 92.94 150 SER A C 1
ATOM 1209 O O . SER A 1 150 ? -14.093 -12.543 8.773 1.00 92.94 150 SER A O 1
ATOM 1211 N N . ARG A 1 151 ? -12.659 -10.874 9.174 1.00 95.69 151 ARG A N 1
ATOM 1212 C CA . ARG A 1 151 ? -13.108 -10.670 10.562 1.00 95.69 151 ARG A CA 1
ATOM 1213 C C . ARG A 1 151 ? -14.401 -9.850 10.627 1.00 95.69 151 ARG A C 1
ATOM 1215 O O . ARG A 1 151 ? -14.487 -8.759 10.080 1.00 95.69 151 ARG A O 1
ATOM 1222 N N . SER A 1 152 ? -15.377 -10.332 11.395 1.00 94.50 152 SER A N 1
ATOM 1223 C CA . SER A 1 152 ? -16.712 -9.723 11.535 1.00 94.50 152 SER A CA 1
ATOM 1224 C C . SER A 1 152 ? -16.740 -8.345 12.208 1.00 94.50 152 SER A C 1
ATOM 1226 O O . SER A 1 152 ? -17.705 -7.607 12.033 1.00 94.50 152 SER A O 1
ATOM 1228 N N . PHE A 1 153 ? -15.701 -7.980 12.966 1.00 94.62 153 PHE A N 1
ATOM 1229 C CA . PHE A 1 153 ? -15.551 -6.647 13.565 1.00 94.62 153 PHE A CA 1
ATOM 1230 C C . PHE A 1 153 ? -14.923 -5.619 12.604 1.00 94.62 153 PHE A C 1
ATOM 1232 O O . PHE A 1 153 ? -14.635 -4.495 13.015 1.00 94.62 153 PHE A O 1
ATOM 1239 N N . ILE A 1 154 ? -14.695 -5.994 11.341 1.00 96.75 154 ILE A N 1
ATOM 1240 C CA . ILE A 1 154 ? -14.086 -5.143 10.320 1.00 96.75 154 ILE A CA 1
ATOM 1241 C C . ILE A 1 154 ? -15.085 -4.942 9.183 1.00 96.75 154 ILE A C 1
ATOM 1243 O O . ILE A 1 154 ? -15.491 -5.888 8.510 1.00 96.75 154 ILE A O 1
ATOM 1247 N N . LYS A 1 155 ? -15.477 -3.690 8.951 1.00 96.44 155 LYS A N 1
ATOM 1248 C CA . LYS A 1 155 ? -16.312 -3.305 7.812 1.00 96.44 155 LYS A CA 1
ATOM 1249 C C . LYS A 1 155 ? -15.404 -2.810 6.688 1.00 96.44 155 LYS A C 1
ATOM 1251 O O . LYS A 1 155 ? -14.715 -1.807 6.862 1.00 96.44 155 LYS A O 1
ATOM 1256 N N . ARG A 1 156 ? -15.418 -3.497 5.545 1.00 95.94 156 ARG A N 1
ATOM 1257 C CA . ARG A 1 156 ? -14.769 -3.045 4.307 1.00 95.94 156 ARG A CA 1
ATOM 1258 C C . ARG A 1 156 ? -15.777 -2.320 3.422 1.00 95.94 156 ARG A C 1
ATOM 1260 O O . ARG A 1 156 ? -16.852 -2.846 3.151 1.00 95.94 156 ARG A O 1
ATOM 1267 N N . GLU A 1 157 ? -15.380 -1.169 2.902 1.00 96.94 157 GLU A N 1
ATOM 1268 C CA . GLU A 1 157 ? -16.104 -0.408 1.887 1.00 96.94 157 GLU A CA 1
ATOM 1269 C C . GLU A 1 157 ? -15.169 -0.112 0.708 1.00 96.94 157 GLU A C 1
ATOM 1271 O O . GLU A 1 157 ? -13.976 0.131 0.893 1.00 96.94 157 GLU A O 1
ATOM 1276 N N . VAL A 1 158 ? -15.701 -0.176 -0.516 1.00 96.00 158 VAL A N 1
ATOM 1277 C CA . VAL A 1 158 ? -14.956 0.122 -1.748 1.00 96.00 158 VAL A CA 1
ATOM 1278 C C . VAL A 1 158 ? -15.568 1.364 -2.383 1.00 96.00 158 VAL A C 1
ATOM 1280 O O . VAL A 1 158 ? -16.722 1.346 -2.808 1.00 96.00 158 VAL A O 1
ATOM 1283 N N . ILE A 1 159 ? -14.794 2.443 -2.437 1.00 95.81 159 ILE A N 1
ATOM 1284 C CA . ILE A 1 159 ? -15.216 3.760 -2.925 1.00 95.81 159 ILE A CA 1
ATOM 1285 C C . ILE A 1 159 ? -14.603 3.969 -4.314 1.00 95.81 159 ILE A C 1
ATOM 1287 O O . ILE A 1 159 ? -13.427 3.678 -4.528 1.00 95.81 159 ILE A O 1
ATOM 1291 N N . ASN A 1 160 ? -15.407 4.422 -5.284 1.00 92.31 160 ASN A N 1
ATOM 1292 C CA . ASN A 1 160 ? -14.997 4.604 -6.687 1.00 92.31 160 ASN A CA 1
ATOM 1293 C C . ASN A 1 160 ? -14.221 3.409 -7.286 1.00 92.31 160 ASN A C 1
ATOM 1295 O O . ASN A 1 160 ? -13.313 3.593 -8.087 1.00 92.31 160 ASN A O 1
ATOM 1299 N N . LYS A 1 161 ? -14.594 2.173 -6.915 1.00 92.25 161 LYS A N 1
ATOM 1300 C CA . LYS A 1 161 ? -13.975 0.890 -7.327 1.00 92.25 161 LYS A CA 1
ATOM 1301 C C . LYS A 1 161 ? -12.542 0.633 -6.830 1.00 92.25 161 LYS A C 1
ATOM 1303 O O . LYS A 1 161 ? -12.185 -0.536 -6.712 1.00 92.25 161 LYS A O 1
ATOM 1308 N N . TYR A 1 162 ? -11.752 1.666 -6.531 1.00 93.06 162 TYR A N 1
ATOM 1309 C CA . TYR A 1 162 ? -10.315 1.527 -6.254 1.00 93.06 162 TYR A CA 1
ATOM 1310 C C . TYR A 1 162 ? -9.905 1.875 -4.817 1.00 93.06 162 TYR A C 1
ATOM 1312 O O . TYR A 1 162 ? -8.978 1.270 -4.283 1.00 93.06 162 TYR A O 1
ATOM 1320 N N . SER A 1 163 ? -10.588 2.816 -4.161 1.00 94.81 163 SER A N 1
ATOM 1321 C CA . SER A 1 163 ? -10.249 3.219 -2.793 1.00 94.81 163 SER A CA 1
ATOM 1322 C C . SER A 1 163 ? -10.843 2.236 -1.784 1.00 94.81 163 SER A C 1
ATOM 1324 O O . SER A 1 163 ? -12.038 1.935 -1.827 1.00 94.81 163 SER A O 1
ATOM 1326 N N . LEU A 1 164 ? -10.017 1.748 -0.858 1.00 95.94 164 LEU A N 1
ATOM 1327 C CA . LEU A 1 164 ? -10.422 0.810 0.188 1.00 95.94 164 LEU A CA 1
ATOM 1328 C C . LEU A 1 164 ? -10.549 1.544 1.526 1.00 95.94 164 LEU A C 1
ATOM 1330 O O . LEU A 1 164 ? -9.577 2.117 2.009 1.00 95.94 164 LEU A O 1
ATOM 1334 N N . LEU A 1 165 ? -11.729 1.490 2.142 1.00 96.69 165 LEU A N 1
ATOM 1335 C CA . LEU A 1 165 ? -11.955 1.962 3.506 1.00 96.69 165 LEU A CA 1
ATOM 1336 C C . LEU A 1 165 ? -12.206 0.757 4.416 1.00 96.69 165 LEU A C 1
ATOM 1338 O O . LEU A 1 165 ? -13.156 0.003 4.206 1.00 96.69 165 LEU A O 1
ATOM 1342 N N . PHE A 1 166 ? -11.371 0.591 5.440 1.00 95.94 166 PHE A N 1
ATOM 1343 C CA . PHE A 1 166 ? -11.550 -0.420 6.479 1.00 95.94 166 PHE A CA 1
ATOM 1344 C C . PHE A 1 166 ? -11.890 0.265 7.801 1.00 95.94 166 PHE A C 1
ATOM 1346 O O . PHE A 1 166 ? -11.095 1.033 8.334 1.00 95.94 166 PHE A O 1
ATOM 1353 N N . THR A 1 167 ? -13.066 -0.030 8.349 1.00 95.88 167 THR A N 1
ATOM 1354 C CA . THR A 1 167 ? -13.461 0.403 9.694 1.00 95.88 167 THR A CA 1
ATOM 1355 C C . THR A 1 167 ? -13.293 -0.772 10.651 1.00 95.88 167 THR A C 1
ATOM 1357 O O . THR A 1 167 ? -14.057 -1.736 10.581 1.00 95.88 167 THR A O 1
ATOM 1360 N N . VAL A 1 168 ? -12.300 -0.703 11.540 1.00 94.25 168 VAL A N 1
ATOM 1361 C CA . VAL A 1 168 ? -12.043 -1.720 12.573 1.00 94.25 168 VAL A CA 1
ATOM 1362 C C . VAL A 1 168 ? -12.739 -1.307 13.870 1.00 94.25 168 VAL A C 1
ATOM 1364 O O . VAL A 1 168 ? -12.374 -0.311 14.492 1.00 94.25 168 VAL A O 1
ATOM 1367 N N . GLN A 1 169 ? -13.749 -2.064 14.298 1.00 93.06 169 GLN A N 1
ATOM 1368 C CA . GLN A 1 169 ? -14.482 -1.765 15.526 1.00 93.06 169 GLN A CA 1
ATOM 1369 C C . GLN A 1 169 ? -13.690 -2.218 16.761 1.00 93.06 169 GLN A C 1
ATOM 1371 O O . GLN A 1 169 ? -13.615 -3.407 17.068 1.00 93.06 169 GLN A O 1
ATOM 1376 N N . GLY A 1 170 ? -13.147 -1.256 17.510 1.00 90.44 170 GLY A N 1
ATOM 1377 C CA . GLY A 1 170 ? -12.533 -1.510 18.814 1.00 90.44 170 GLY A CA 1
ATOM 1378 C C . GLY A 1 170 ? -13.540 -2.013 19.858 1.00 90.44 170 GLY A C 1
ATOM 1379 O O . GLY A 1 170 ? -14.723 -1.662 19.817 1.00 90.44 170 GLY A O 1
ATOM 1380 N N . LEU A 1 171 ? -13.061 -2.815 20.816 1.00 89.06 171 LEU A N 1
ATOM 1381 C CA . LEU A 1 171 ? -13.880 -3.406 21.887 1.00 89.06 171 LEU A CA 1
ATOM 1382 C C . LEU A 1 171 ? -14.456 -2.346 22.844 1.00 89.06 171 LEU A C 1
ATOM 1384 O O . LEU A 1 171 ? -15.608 -2.440 23.272 1.00 89.06 171 LEU A O 1
ATOM 1388 N N . THR A 1 172 ? -13.664 -1.321 23.166 1.00 90.19 172 THR A N 1
ATOM 1389 C CA . THR A 1 172 ? -14.031 -0.263 24.115 1.00 90.19 172 THR A CA 1
ATOM 1390 C C . THR A 1 172 ? -14.768 0.870 23.406 1.00 90.19 172 THR A C 1
ATOM 1392 O O . THR A 1 172 ? -14.195 1.586 22.586 1.00 90.19 172 THR A O 1
ATOM 1395 N N . ARG A 1 173 ? -16.045 1.069 23.750 1.00 86.19 173 ARG A N 1
ATOM 1396 C CA . ARG A 1 173 ? -16.858 2.189 23.246 1.00 86.19 173 ARG A CA 1
ATOM 1397 C C . ARG A 1 173 ? -16.411 3.523 23.861 1.00 86.19 173 ARG A C 1
ATOM 1399 O O . ARG A 1 173 ? -15.905 3.555 24.978 1.00 86.19 173 ARG A O 1
ATOM 1406 N N . GLY A 1 174 ? -16.640 4.625 23.145 1.00 85.12 174 GLY A N 1
ATOM 1407 C CA . GLY A 1 174 ? -16.387 5.987 23.643 1.00 85.12 174 GLY A CA 1
ATOM 1408 C C . GLY A 1 174 ? -14.929 6.463 23.576 1.00 85.12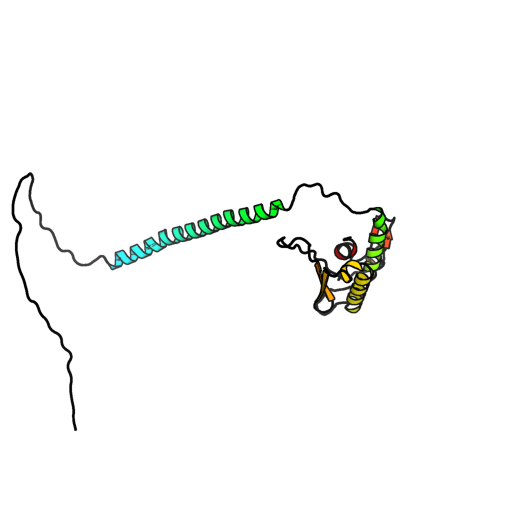 174 GLY A C 1
ATOM 1409 O O . GLY A 1 174 ? -14.632 7.550 24.062 1.00 85.12 174 GLY A O 1
ATOM 1410 N N . LYS A 1 175 ? -14.020 5.688 22.974 1.00 88.31 175 LYS A N 1
ATOM 1411 C CA . LYS A 1 175 ? -12.677 6.160 22.601 1.00 88.31 175 LYS A CA 1
ATOM 1412 C C . LYS A 1 175 ? -12.735 6.946 21.286 1.00 88.31 175 LYS A C 1
ATOM 1414 O O . LYS A 1 175 ? -13.583 6.665 20.439 1.00 88.31 175 LYS A O 1
ATOM 1419 N N . LEU A 1 176 ? -11.834 7.915 21.121 1.00 89.81 176 LEU A N 1
ATOM 1420 C CA . LEU A 1 176 ? -11.664 8.628 19.853 1.00 89.81 176 LEU A CA 1
ATOM 1421 C C . LEU A 1 176 ? -11.062 7.678 18.798 1.00 89.81 176 LEU A C 1
ATOM 1423 O O . LEU A 1 176 ? -10.144 6.925 19.133 1.00 89.81 176 LEU A O 1
ATOM 1427 N N . PRO A 1 177 ? -11.557 7.687 17.549 1.00 90.56 177 PRO A N 1
ATOM 1428 C CA . PRO A 1 177 ? -10.930 6.957 16.456 1.00 90.56 177 PRO A CA 1
ATOM 1429 C C . PRO A 1 177 ? -9.653 7.671 15.992 1.00 90.56 177 PRO A C 1
ATOM 1431 O O . PRO A 1 177 ? -9.553 8.895 16.074 1.00 90.56 177 PRO A O 1
ATOM 1434 N N . TYR A 1 178 ? -8.720 6.907 15.431 1.00 91.56 178 TYR A N 1
ATOM 1435 C CA . TYR A 1 178 ? -7.605 7.422 14.636 1.00 91.56 178 TYR A CA 1
ATOM 1436 C C . TYR A 1 178 ? -7.713 6.894 13.200 1.00 91.56 178 TYR A C 1
ATOM 1438 O O . TYR A 1 178 ? -8.412 5.911 12.944 1.00 91.56 178 TYR A O 1
ATOM 1446 N N . LEU A 1 179 ? -7.043 7.564 12.264 1.00 92.81 179 LEU A N 1
ATOM 1447 C CA . LEU A 1 179 ? -7.014 7.194 10.851 1.00 92.81 179 LEU A CA 1
ATOM 1448 C C . LEU A 1 179 ? -5.592 6.787 10.464 1.00 92.81 179 LEU A C 1
ATOM 1450 O O . LEU A 1 179 ? -4.655 7.550 10.683 1.00 92.81 179 LEU A O 1
ATOM 1454 N N . LEU A 1 180 ? -5.459 5.616 9.846 1.00 93.81 180 LEU A N 1
ATOM 1455 C CA . LEU A 1 180 ? -4.285 5.250 9.059 1.00 93.81 180 LEU A CA 1
ATOM 1456 C C . LEU A 1 180 ? -4.649 5.433 7.585 1.00 93.81 180 LEU A C 1
ATOM 1458 O O . LEU A 1 180 ? -5.728 5.014 7.161 1.00 93.81 180 LEU A O 1
ATOM 1462 N N . ALA A 1 181 ? -3.775 6.080 6.822 1.00 94.69 181 ALA A N 1
ATOM 1463 C CA . ALA A 1 181 ? -3.993 6.369 5.414 1.00 94.69 181 ALA A CA 1
ATOM 1464 C C . ALA A 1 181 ? -2.694 6.161 4.635 1.00 94.69 181 ALA A C 1
ATOM 1466 O O . ALA A 1 181 ? -1.646 6.648 5.049 1.00 94.69 181 ALA A O 1
ATOM 1467 N N . SER A 1 182 ? -2.816 5.471 3.505 1.00 95.88 182 SER A N 1
ATOM 1468 C CA . SER A 1 182 ? -1.761 5.237 2.521 1.00 95.88 182 SER A CA 1
ATOM 1469 C C . SER A 1 182 ? -2.366 5.236 1.122 1.00 95.88 182 SER A C 1
ATOM 1471 O O . SER A 1 182 ? -3.580 5.051 0.971 1.00 95.88 182 SER A O 1
ATOM 1473 N N . HIS A 1 183 ? -1.535 5.421 0.098 1.00 95.50 183 HIS A N 1
ATOM 1474 C CA . HIS A 1 183 ? -1.961 5.359 -1.306 1.00 95.50 183 HIS A CA 1
ATOM 1475 C C . HIS A 1 183 ? -1.426 4.108 -2.024 1.00 95.50 183 HIS A C 1
ATOM 1477 O O . HIS A 1 183 ? -0.576 3.383 -1.507 1.00 95.50 183 HIS A O 1
ATOM 1483 N N . LEU A 1 184 ? -2.025 3.776 -3.173 1.00 95.69 184 LEU A N 1
ATOM 1484 C CA . LEU A 1 184 ? -1.754 2.526 -3.908 1.00 95.69 184 LEU A CA 1
ATOM 1485 C C . LEU A 1 184 ? -1.003 2.768 -5.222 1.00 95.69 184 LEU A C 1
ATOM 1487 O O . LEU A 1 184 ? -0.395 1.844 -5.781 1.00 95.69 184 LEU A O 1
ATOM 1491 N N . ASP A 1 185 ? -1.120 3.978 -5.755 1.00 95.69 185 ASP A N 1
ATOM 1492 C CA . ASP A 1 185 ? -0.565 4.393 -7.025 1.00 95.69 185 ASP A CA 1
ATOM 1493 C C . ASP A 1 185 ? 0.898 4.828 -6.913 1.00 95.69 185 ASP A C 1
ATOM 1495 O O . ASP A 1 185 ? 1.512 4.825 -5.849 1.00 95.69 185 ASP A O 1
ATOM 1499 N N . VAL A 1 186 ? 1.521 5.063 -8.062 1.00 97.25 186 VAL A N 1
ATOM 1500 C CA . VAL A 1 186 ? 2.929 5.442 -8.153 1.00 97.25 186 VAL A CA 1
ATOM 1501 C C . VAL A 1 186 ? 3.150 6.391 -9.321 1.00 97.25 186 VAL A C 1
ATOM 1503 O O . VAL A 1 186 ? 2.562 6.238 -10.390 1.00 97.25 186 VAL A O 1
ATOM 1506 N N . VAL A 1 187 ? 4.076 7.333 -9.157 1.00 95.69 187 VAL A N 1
ATOM 1507 C CA . VAL A 1 187 ? 4.469 8.222 -10.256 1.00 95.69 187 VAL A CA 1
ATOM 1508 C C . VAL A 1 187 ? 5.249 7.471 -11.353 1.00 95.69 187 VAL A C 1
ATOM 1510 O O . VAL A 1 187 ? 5.943 6.483 -11.054 1.00 95.69 187 VAL A O 1
ATOM 1513 N N . PRO A 1 188 ? 5.216 7.958 -12.612 1.00 95.38 188 PRO A N 1
ATOM 1514 C CA . PRO A 1 188 ? 6.046 7.466 -13.708 1.00 95.38 188 PRO A CA 1
ATOM 1515 C C . PRO A 1 188 ? 7.549 7.391 -13.395 1.00 95.38 188 PRO A C 1
ATOM 1517 O O . PRO A 1 188 ? 8.066 7.889 -12.384 1.00 95.38 188 PRO A O 1
ATOM 1520 N N . VAL A 1 189 ? 8.281 6.721 -14.284 1.00 95.06 189 VAL A N 1
ATOM 1521 C CA . VAL A 1 189 ? 9.696 6.424 -14.078 1.00 95.06 189 VAL A CA 1
ATOM 1522 C C . VAL A 1 189 ? 10.449 6.295 -15.401 1.00 95.06 189 VAL A C 1
ATOM 1524 O O . VAL A 1 189 ? 10.001 5.596 -16.306 1.00 95.06 189 VAL A O 1
ATOM 1527 N N . ASP A 1 190 ? 11.619 6.932 -15.505 1.00 95.69 190 ASP A N 1
ATOM 1528 C CA . ASP A 1 190 ? 12.594 6.594 -16.545 1.00 95.69 190 ASP A CA 1
ATOM 1529 C C . ASP A 1 190 ? 13.396 5.372 -16.089 1.00 95.69 190 ASP A C 1
ATOM 1531 O O . ASP A 1 190 ? 14.231 5.459 -15.188 1.00 95.69 190 ASP A O 1
ATOM 1535 N N . ALA A 1 191 ? 13.146 4.224 -16.717 1.00 93.56 191 ALA A N 1
ATOM 1536 C CA . ALA A 1 191 ? 13.826 2.974 -16.397 1.00 93.56 191 ALA A CA 1
ATOM 1537 C C . ALA A 1 191 ? 15.349 3.016 -16.639 1.00 93.56 191 ALA A C 1
ATOM 1539 O O . ALA A 1 191 ? 16.060 2.189 -16.075 1.00 93.56 191 ALA A O 1
ATOM 1540 N N . LYS A 1 192 ? 15.869 3.962 -17.438 1.00 95.81 192 LYS A N 1
ATOM 1541 C CA . LYS A 1 192 ? 17.315 4.111 -17.689 1.00 95.81 192 LYS A CA 1
ATOM 1542 C C . LYS A 1 192 ? 18.071 4.721 -16.509 1.00 95.81 192 LYS A C 1
ATOM 1544 O O . LYS A 1 192 ? 19.277 4.532 -16.408 1.00 95.81 192 LYS A O 1
ATOM 1549 N N . ALA A 1 193 ? 17.375 5.439 -15.629 1.00 95.19 193 ALA A N 1
ATOM 1550 C CA . ALA A 1 193 ? 17.960 6.079 -14.453 1.00 95.19 193 ALA A CA 1
ATOM 1551 C C . ALA A 1 193 ? 18.087 5.133 -13.239 1.00 95.19 193 ALA A C 1
ATOM 1553 O O . ALA A 1 193 ? 18.412 5.590 -12.146 1.00 95.19 193 ALA A O 1
ATOM 1554 N N . TRP A 1 194 ? 17.791 3.836 -13.400 1.00 96.38 194 TRP A N 1
ATOM 1555 C CA . TRP A 1 194 ? 17.706 2.873 -12.300 1.00 96.38 194 TRP A CA 1
ATOM 1556 C C . TRP A 1 194 ? 18.732 1.746 -12.424 1.00 96.38 194 TRP A C 1
ATOM 1558 O O . TRP A 1 194 ? 18.895 1.147 -13.483 1.00 96.38 194 TRP A O 1
ATOM 1568 N N . GLU A 1 195 ? 19.361 1.407 -11.298 1.00 94.88 195 GLU A N 1
ATOM 1569 C CA . GLU A 1 195 ? 20.281 0.268 -11.162 1.00 94.88 195 GLU A CA 1
ATOM 1570 C C . GLU A 1 195 ? 19.569 -1.088 -11.342 1.00 94.88 195 GLU A C 1
ATOM 1572 O O . GLU A 1 195 ? 20.113 -2.020 -11.934 1.00 94.88 195 GLU A O 1
ATOM 1577 N N . PHE A 1 196 ? 18.316 -1.182 -10.884 1.00 96.69 196 PHE A N 1
ATOM 1578 C CA . PHE A 1 196 ? 17.447 -2.351 -11.043 1.00 96.69 196 PHE A CA 1
ATOM 1579 C C . PHE A 1 196 ? 16.127 -1.938 -11.704 1.00 96.69 196 PHE A C 1
ATOM 1581 O O . PHE A 1 196 ? 15.640 -0.844 -11.415 1.00 96.69 196 PHE A O 1
ATOM 1588 N N . PRO A 1 197 ? 15.482 -2.791 -12.528 1.00 97.69 197 PRO A N 1
ATOM 1589 C CA . PRO A 1 197 ? 14.226 -2.431 -13.182 1.00 97.69 197 PRO A CA 1
ATOM 1590 C C . PRO A 1 197 ? 13.182 -1.940 -12.158 1.00 97.69 197 PRO A C 1
ATOM 1592 O O . PRO A 1 197 ? 12.961 -2.646 -11.166 1.00 97.69 197 PRO A O 1
ATOM 1595 N N . PRO A 1 198 ? 12.523 -0.779 -12.365 1.00 97.50 198 PRO A N 1
ATOM 1596 C CA . PRO A 1 198 ? 11.731 -0.118 -11.319 1.00 97.50 198 PRO A CA 1
ATOM 1597 C C . PRO A 1 198 ? 10.629 -0.981 -10.700 1.00 97.50 198 PRO A C 1
ATOM 1599 O O . PRO A 1 198 ? 10.351 -0.862 -9.513 1.00 97.50 198 PRO A O 1
ATOM 1602 N N . PHE A 1 199 ? 10.033 -1.882 -11.482 1.00 98.00 199 PHE A N 1
ATOM 1603 C CA . PHE A 1 199 ? 8.970 -2.794 -11.046 1.00 98.00 199 PHE A CA 1
ATOM 1604 C C . PHE A 1 199 ? 9.466 -4.243 -10.889 1.00 98.00 199 PHE A C 1
ATOM 1606 O O . PHE A 1 199 ? 8.727 -5.198 -11.102 1.00 98.00 199 PHE A O 1
ATOM 1613 N N . SER A 1 200 ? 10.745 -4.441 -10.553 1.00 97.62 200 SER A N 1
ATOM 1614 C CA . SER A 1 200 ? 11.296 -5.781 -10.288 1.00 97.62 200 SER A CA 1
ATOM 1615 C C . SER A 1 200 ? 11.016 -6.290 -8.872 1.00 97.62 200 SER A C 1
ATOM 1617 O O . SER A 1 200 ? 10.979 -7.506 -8.670 1.00 97.62 200 SER A O 1
ATOM 1619 N N . GLY A 1 201 ? 10.840 -5.390 -7.896 1.00 96.88 201 GLY A N 1
ATOM 1620 C CA . GLY A 1 201 ? 10.787 -5.751 -6.476 1.00 96.88 201 GLY A CA 1
ATOM 1621 C C . GLY A 1 201 ? 12.066 -6.464 -6.034 1.00 96.88 201 GLY A C 1
ATOM 1622 O O . GLY A 1 201 ? 12.017 -7.567 -5.490 1.00 96.88 201 GLY A O 1
ATOM 1623 N N . ARG A 1 202 ? 13.232 -5.905 -6.371 1.00 97.62 202 ARG A N 1
ATOM 1624 C CA . ARG A 1 202 ? 14.520 -6.574 -6.163 1.00 97.62 202 ARG A CA 1
ATOM 1625 C C . ARG A 1 202 ? 14.925 -6.487 -4.694 1.00 97.62 202 ARG A C 1
ATOM 1627 O O . ARG A 1 202 ? 15.241 -5.407 -4.208 1.00 97.62 202 ARG A O 1
ATOM 1634 N N . ILE 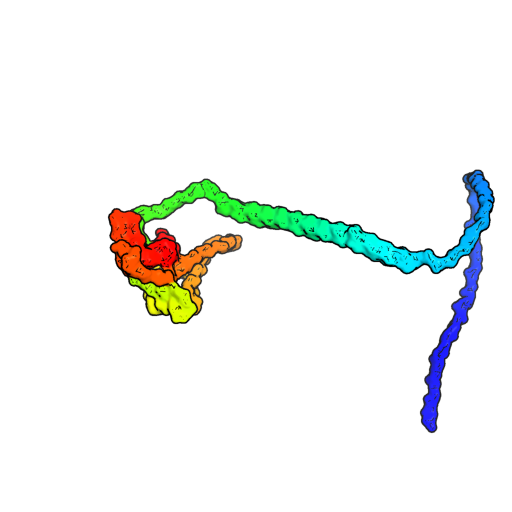A 1 203 ? 14.989 -7.629 -4.014 1.00 97.19 203 ILE A N 1
ATOM 1635 C CA . ILE A 1 203 ? 15.636 -7.722 -2.701 1.00 97.19 203 ILE A CA 1
ATOM 1636 C C . ILE A 1 203 ? 17.150 -7.868 -2.914 1.00 97.19 203 ILE A C 1
ATOM 1638 O O . ILE A 1 203 ? 17.595 -8.723 -3.686 1.00 97.19 203 ILE A O 1
ATOM 1642 N N . VAL A 1 204 ? 17.940 -7.026 -2.249 1.00 96.44 204 VAL A N 1
ATOM 1643 C CA . VAL A 1 204 ? 19.409 -7.004 -2.309 1.00 96.44 204 VAL A CA 1
ATOM 1644 C C . VAL A 1 204 ? 19.962 -7.280 -0.915 1.00 96.44 204 VAL A C 1
ATOM 1646 O O . VAL A 1 204 ? 19.514 -6.688 0.065 1.00 96.44 204 VAL A O 1
ATOM 1649 N N . ASN A 1 205 ? 20.912 -8.216 -0.828 1.00 93.38 205 ASN A N 1
ATOM 1650 C CA . ASN A 1 205 ? 21.631 -8.616 0.392 1.00 93.38 205 ASN A CA 1
ATOM 1651 C C . ASN A 1 205 ? 20.757 -8.998 1.607 1.00 93.38 205 ASN A C 1
ATOM 1653 O O . ASN A 1 205 ? 21.280 -9.107 2.709 1.00 93.38 205 ASN A O 1
ATOM 1657 N N . ARG A 1 206 ? 19.449 -9.241 1.408 1.00 90.31 206 ARG A N 1
ATOM 1658 C CA . ARG A 1 206 ? 18.424 -9.401 2.465 1.00 90.31 206 ARG A CA 1
ATOM 1659 C C . ARG A 1 206 ? 18.222 -8.157 3.351 1.00 90.31 206 ARG A C 1
ATOM 1661 O O . ARG A 1 206 ? 17.562 -8.257 4.374 1.00 90.31 206 ARG A O 1
ATOM 1668 N N . THR A 1 207 ? 18.750 -6.999 2.954 1.00 88.81 207 THR A N 1
ATOM 1669 C CA . THR A 1 207 ? 18.694 -5.747 3.734 1.00 88.81 207 THR A CA 1
ATOM 1670 C C . THR A 1 207 ? 17.926 -4.626 3.039 1.00 88.81 207 THR A C 1
ATOM 1672 O O . THR A 1 207 ? 17.443 -3.721 3.708 1.00 88.81 207 THR A O 1
ATOM 1675 N N . TYR A 1 208 ? 17.805 -4.662 1.708 1.00 93.81 208 TYR A N 1
ATOM 1676 C CA . TYR A 1 208 ? 17.172 -3.595 0.927 1.00 93.81 208 TYR A CA 1
ATOM 1677 C C . TYR A 1 208 ? 16.151 -4.151 -0.063 1.00 93.81 208 TYR A C 1
ATOM 1679 O O . TYR A 1 208 ? 16.411 -5.158 -0.724 1.00 93.81 208 TYR A O 1
ATOM 1687 N N . VAL A 1 209 ? 15.021 -3.457 -0.215 1.00 96.19 209 VAL A N 1
ATOM 1688 C CA . VAL A 1 209 ? 13.999 -3.736 -1.235 1.00 96.19 209 VAL A CA 1
ATOM 1689 C C . VAL A 1 209 ? 13.961 -2.570 -2.222 1.00 96.19 209 VAL A C 1
ATOM 1691 O O . VAL A 1 209 ? 13.613 -1.450 -1.858 1.00 96.19 209 VAL A O 1
ATOM 1694 N N . TYR A 1 210 ? 14.313 -2.831 -3.479 1.00 96.94 210 TYR A N 1
ATOM 1695 C CA . TYR A 1 210 ? 14.352 -1.832 -4.545 1.00 96.94 210 TYR A CA 1
ATOM 1696 C C . TYR A 1 210 ? 13.116 -1.916 -5.447 1.00 96.94 210 TYR A C 1
ATOM 1698 O O . TYR A 1 210 ? 12.798 -2.969 -6.011 1.00 9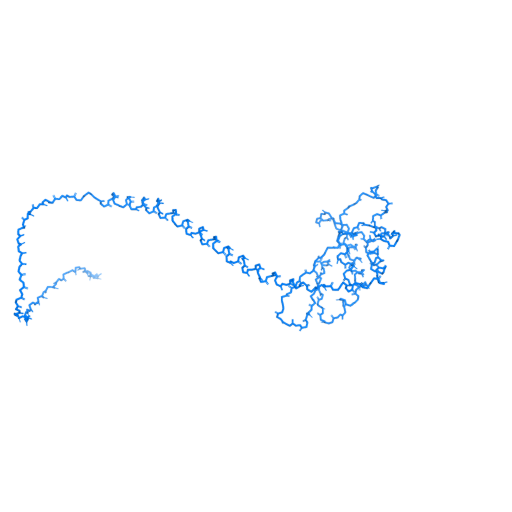6.94 210 TYR A O 1
ATOM 1706 N N . GLY A 1 211 ? 12.466 -0.768 -5.648 1.00 97.44 211 GLY A N 1
ATOM 1707 C CA . GLY A 1 211 ? 11.464 -0.567 -6.691 1.00 97.44 211 GLY A CA 1
ATOM 1708 C C . GLY A 1 211 ? 10.673 0.734 -6.535 1.00 97.44 211 GLY A C 1
ATOM 1709 O O . GLY A 1 211 ? 10.637 1.342 -5.464 1.00 97.44 211 GLY A O 1
ATOM 1710 N N . ARG A 1 212 ? 10.012 1.170 -7.610 1.00 97.94 212 ARG A N 1
ATOM 1711 C CA . ARG A 1 212 ? 9.064 2.289 -7.575 1.00 97.94 212 ARG A CA 1
ATOM 1712 C C . ARG A 1 212 ? 7.861 1.885 -6.718 1.00 97.94 212 ARG A C 1
ATOM 1714 O O . ARG A 1 212 ? 7.222 0.868 -6.975 1.00 97.94 212 ARG A O 1
ATOM 1721 N N . GLY A 1 213 ? 7.571 2.692 -5.702 1.00 97.19 213 GLY A N 1
ATOM 1722 C CA . GLY A 1 213 ? 6.565 2.397 -4.683 1.00 97.19 213 GLY A CA 1
ATOM 1723 C C . GLY A 1 213 ? 7.138 1.918 -3.346 1.00 97.19 213 GLY A C 1
ATOM 1724 O O . GLY A 1 213 ? 6.385 1.840 -2.387 1.00 97.19 213 GLY A O 1
ATOM 1725 N N . ALA A 1 214 ? 8.440 1.601 -3.257 1.00 96.62 214 ALA A N 1
ATOM 1726 C CA . ALA A 1 214 ? 9.030 0.993 -2.056 1.00 96.62 214 ALA A CA 1
ATOM 1727 C C . ALA A 1 214 ? 8.860 1.841 -0.789 1.00 96.62 214 ALA A C 1
ATOM 1729 O O . ALA A 1 214 ? 8.531 1.288 0.249 1.00 96.62 214 ALA A O 1
ATOM 1730 N N . ILE A 1 215 ? 9.065 3.157 -0.890 1.00 95.75 215 ILE A N 1
ATOM 1731 C CA . ILE A 1 215 ? 8.877 4.114 0.215 1.00 95.75 215 ILE A CA 1
ATOM 1732 C C . ILE A 1 215 ? 7.560 4.887 0.061 1.00 95.75 215 ILE A C 1
ATOM 1734 O O . ILE A 1 215 ? 6.904 5.158 1.053 1.00 95.75 215 ILE A O 1
ATOM 1738 N N . ASP A 1 216 ? 7.174 5.214 -1.174 1.00 96.06 216 ASP A N 1
ATOM 1739 C CA . ASP A 1 216 ? 6.046 6.095 -1.503 1.00 96.06 216 ASP A CA 1
ATOM 1740 C C . ASP A 1 216 ? 5.039 5.358 -2.408 1.00 96.06 216 ASP A C 1
ATOM 1742 O O . ASP A 1 216 ? 5.247 5.276 -3.620 1.00 96.06 216 ASP A O 1
ATOM 1746 N N . ASP A 1 217 ? 3.991 4.721 -1.878 1.00 95.44 217 ASP A N 1
ATOM 1747 C CA . ASP A 1 217 ? 3.704 4.477 -0.443 1.00 95.44 217 ASP A CA 1
ATOM 1748 C C . ASP A 1 217 ? 3.315 3.006 -0.170 1.00 95.44 217 ASP A C 1
ATOM 1750 O O . ASP A 1 217 ? 2.579 2.650 0.751 1.00 95.44 217 ASP A O 1
ATOM 1754 N N . LYS A 1 218 ? 3.833 2.072 -0.976 1.00 96.88 218 LYS A N 1
ATOM 1755 C CA . LYS A 1 218 ? 3.487 0.652 -0.809 1.00 96.88 218 LYS A CA 1
ATOM 1756 C C . LYS A 1 218 ? 4.061 0.058 0.478 1.00 96.88 218 LYS A C 1
ATOM 1758 O O . LYS A 1 218 ? 3.533 -0.950 0.932 1.00 96.88 218 LYS A O 1
ATOM 1763 N N . ALA A 1 219 ? 5.072 0.663 1.109 1.00 94.81 219 ALA A N 1
ATOM 1764 C CA . ALA A 1 219 ? 5.482 0.265 2.459 1.00 94.81 219 ALA A CA 1
ATOM 1765 C C . ALA A 1 219 ? 4.359 0.474 3.488 1.00 94.81 219 ALA A C 1
ATOM 1767 O O . ALA A 1 219 ? 4.035 -0.476 4.204 1.00 94.81 219 ALA A O 1
ATOM 1768 N N . GLY A 1 220 ? 3.719 1.653 3.513 1.00 93.00 220 GLY A N 1
ATOM 1769 C CA . GLY A 1 220 ? 2.623 1.959 4.439 1.00 93.00 220 GLY A CA 1
ATOM 1770 C C . GLY A 1 220 ? 1.433 1.002 4.301 1.00 93.00 220 GLY A C 1
ATOM 1771 O O . GLY A 1 220 ? 0.809 0.628 5.296 1.00 93.00 220 GLY A O 1
ATOM 1772 N N . VAL A 1 221 ? 1.187 0.504 3.085 1.00 94.06 221 VAL A N 1
ATOM 1773 C CA . VAL A 1 221 ? 0.147 -0.502 2.814 1.00 94.06 221 VAL A CA 1
ATOM 1774 C C . VAL A 1 221 ? 0.582 -1.937 3.162 1.00 94.06 221 VAL A C 1
ATOM 1776 O O . VAL A 1 221 ? -0.228 -2.721 3.650 1.00 94.06 221 VAL A O 1
ATOM 1779 N N . MET A 1 222 ? 1.832 -2.32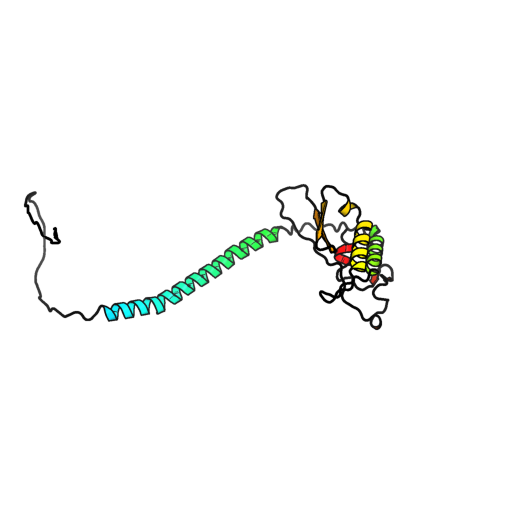4 2.872 1.00 93.19 222 MET A N 1
ATOM 1780 C CA . MET A 1 222 ? 2.248 -3.739 2.833 1.00 93.19 222 MET A CA 1
ATOM 1781 C C . MET A 1 222 ? 3.019 -4.240 4.065 1.00 93.19 222 MET A C 1
ATOM 1783 O O . MET A 1 222 ? 3.136 -5.457 4.239 1.00 93.19 222 MET A O 1
ATOM 1787 N N . VAL A 1 223 ? 3.586 -3.342 4.875 1.00 82.12 223 VAL A N 1
ATOM 1788 C CA . VAL A 1 223 ? 4.524 -3.695 5.963 1.00 82.12 223 VAL A CA 1
ATOM 1789 C C . VAL A 1 223 ? 3.883 -3.596 7.355 1.00 82.12 223 VAL A C 1
ATOM 1791 O O . VAL A 1 223 ? 4.366 -4.236 8.283 1.00 82.12 223 VAL A O 1
ATOM 1794 N N . ASN A 1 224 ? 2.758 -2.883 7.487 1.00 64.25 224 ASN A N 1
ATOM 1795 C CA . ASN A 1 224 ? 2.005 -2.705 8.736 1.00 64.25 224 ASN A CA 1
ATOM 1796 C C . ASN A 1 224 ? 1.267 -3.988 9.201 1.00 64.25 224 ASN A C 1
ATOM 1798 O O . ASN A 1 224 ? 0.040 -4.069 9.121 1.00 64.25 224 ASN A O 1
ATOM 1802 N N . THR A 1 225 ? 2.020 -4.978 9.699 1.00 50.12 225 THR A N 1
ATOM 1803 C CA . THR A 1 225 ? 1.555 -6.150 10.480 1.00 50.12 225 THR A CA 1
ATOM 1804 C C . THR A 1 225 ? 2.647 -6.660 11.404 1.00 50.12 225 THR A C 1
ATOM 1806 O O . THR A 1 225 ? 3.734 -6.968 10.858 1.00 50.12 225 THR A O 1
#

Radius of gyration: 43.6 Å; Cα contacts (8 Å, |Δi|>4): 163; chains: 1; bounding box: 101×102×82 Å

Mean predicted aligned error: 17.93 Å

Secondary structure (DSSP, 8-state):
-----------------------------------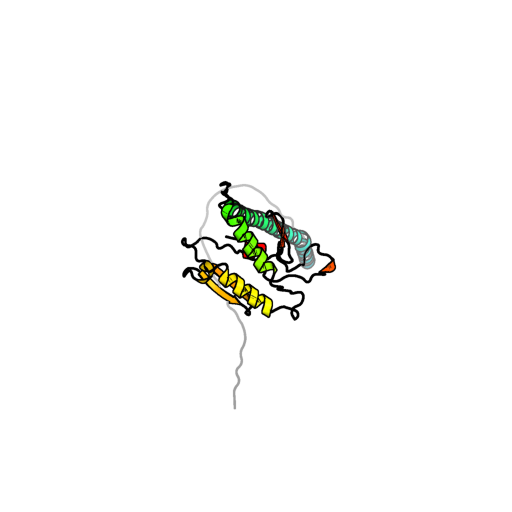----------HHHHHHHHHHHIIIIIHHHHHHHHHHHHHHHHHHHHHHHHHHHHTT-----------GGGHHHHHHHHHHHTTS--BEEETTEE-HHHHHHHHHHHHHH-HHHHH-TTEEEEEETTTEEEEEE--SSTTPPP--------B----GGG-SS-TTS-EEETTTEEESTTTTTTHHHHHT--

pLDDT: mean 76.02, std 24.15, range [26.2, 98.38]

Sequence (225 aa):
MEREDYKGKVERGKGEETRCMARLAETSDTDLECIVMGLSSKRKGRWRYRFWQKMFLTLIGLPLLVGLVLGFVAIFRAVFVTQLDGSMLHIIDDQETQDIVDESQSMERAERLAGALKIATISYDTDHQENENLLAFIRYLEKGFPLIHSRSFIKREVINKYSLLFTVQGLTRGKLPYLLASHLDVVPVDAKAWEFPPFSGRIVNRTYVYGRGAIDDKAGVMVNT

Nearest PDB structures (foldseek):
  1q7l-assembly1_A  TM=7.332E-01  e=2.599E-04  Homo sapiens
  8eui-assembly1_n  TM=2.210E-01  e=9.498E+00  Schizosaccharomyces pombe

InterPro domains:
  IPR002933 Peptidase M20 [PF01546] (179-223)
  IPR047177 Peptidase M20A [PTHR45962] (72-222)

Organism: Timema genevievae (NCBI:txid629358)

Foldseek 3Di:
DDDDDDDDDDDDDDDDDDDDDDDDDDDDDDDDDDDDDDDDDDDDDDVVCVVVVVVCCVVPVVVVVVVVVVVCVVVCCVVVVVVVCVVVVVVPDVPPPPPPDDPVCLLVLLVLLLQLLLQQQEDDDPVDTPVVSLVVSVVSLCVQCVPLVPDPQWDWDQDPNRDIDIDHHDPDPPDDDDDQDADSHFYDDDQVVDPDRQSRQDDDPVPDTHHTCSVRPSCSSRNPD

Solvent-accessible surface area (backbone atoms only — not comparable to full-atom values): 14609 Å² total; per-residue (Å²): 132,86,80,88,86,88,84,81,85,88,89,89,79,89,82,88,80,89,78,89,89,86,85,83,87,77,92,86,80,89,87,83,84,83,90,84,86,83,81,93,77,81,95,82,54,74,65,63,50,54,51,51,51,51,50,48,46,54,71,49,46,46,58,51,51,50,50,49,52,52,48,48,52,50,50,50,48,56,54,53,50,52,57,53,49,62,68,55,58,71,71,70,61,88,67,78,74,76,76,82,71,63,68,89,47,47,64,58,38,50,51,51,34,24,55,56,19,49,48,68,18,36,37,84,52,97,88,45,58,37,58,70,33,46,54,50,46,53,55,48,48,56,68,72,41,53,63,76,78,66,41,90,58,39,49,78,47,72,46,94,86,74,46,78,46,76,50,73,64,69,91,68,80,92,66,84,85,85,86,87,86,68,57,80,51,27,71,81,80,69,62,87,83,44,99,57,62,42,50,59,21,45,71,44,96,90,79,45,71,45,33,60,27,49,77,59,25,41,36,67,68,50,51,83,121